Protein 3CS3 (pdb70)

Structure (mmCIF, N/CA/C/O backbone):
data_3CS3
#
_entry.id   3CS3
#
_cell.length_a   93.250
_cell.length_b   93.250
_cell.length_c   158.020
_cell.angle_alpha   90.00
_cell.angle_beta   90.00
_cell.angle_gamma   120.00
#
_symmetry.space_group_name_H-M   'P 65 2 2'
#
loop_
_entity.id
_entity.type
_entity.pdbx_description
1 polymer 'Sugar-binding transcriptional regulator, LacI family'
2 non-polymer 'SULFATE ION'
3 non-polymer GLYCEROL
4 water water
#
loop_
_atom_site.group_PDB
_atom_site.id
_atom_site.type_symbol
_atom_site.label_atom_id
_atom_site.label_alt_id
_atom_site.label_comp_id
_atom_site.label_asym_id
_atom_site.label_entity_id
_atom_site.label_seq_id
_atom_site.pdbx_PDB_ins_code
_atom_site.Cartn_x
_atom_site.Cartn_y
_atom_site.Cartn_z
_atom_site.occupancy
_atom_site.B_iso_or_equiv
_atom_site.auth_seq_id
_atom_site.auth_comp_id
_atom_site.auth_asym_id
_atom_site.auth_atom_id
_atom_site.pdbx_PDB_model_num
ATOM 1 N N . LYS A 1 4 ? -14.055 36.911 51.657 1.00 89.60 55 LYS A N 1
ATOM 2 C CA . LYS A 1 4 ? -15.004 36.621 50.542 1.00 85.65 55 LYS A CA 1
ATOM 3 C C . LYS A 1 4 ? -16.046 37.724 50.421 1.00 80.09 55 LYS A C 1
ATOM 4 O O . LYS A 1 4 ? -16.131 38.398 49.393 1.00 80.25 55 LYS A O 1
ATOM 10 N N . ARG A 1 5 ? -16.817 37.915 51.490 1.00 73.11 56 ARG A N 1
ATOM 11 C CA . ARG A 1 5 ? -17.998 38.781 51.465 1.00 72.04 56 ARG A CA 1
ATOM 12 C C . ARG A 1 5 ? -17.717 40.279 51.600 1.00 63.10 56 ARG A C 1
ATOM 13 O O . ARG A 1 5 ? -18.638 41.088 51.525 1.00 57.90 56 ARG A O 1
ATOM 21 N N . ARG A 1 6 ? -16.450 40.644 51.782 1.00 62.12 57 ARG A N 1
ATOM 22 C CA .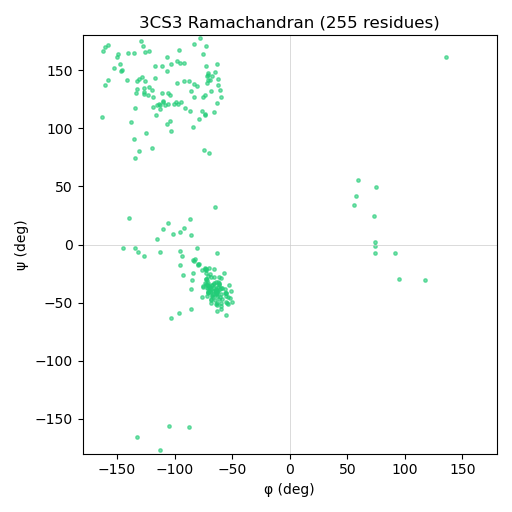 ARG A 1 6 ? -16.084 42.039 51.998 1.00 57.98 57 ARG A CA 1
ATOM 23 C C . ARG A 1 6 ? -14.792 42.407 51.291 1.00 54.85 57 ARG A C 1
ATOM 24 O O . ARG A 1 6 ? -13.851 41.619 51.240 1.00 59.22 57 ARG A O 1
ATOM 32 N N . GLN A 1 7 ? -14.761 43.613 50.743 1.00 48.00 58 GLN A N 1
ATOM 33 C CA . GLN A 1 7 ? -13.522 44.222 50.305 1.00 42.54 58 GLN A CA 1
ATOM 34 C C . GLN A 1 7 ? -13.572 45.677 50.722 1.00 46.05 58 GLN A C 1
ATOM 35 O O . GLN A 1 7 ? -14.296 46.469 50.132 1.00 55.27 58 GLN A O 1
ATOM 41 N N . THR A 1 8 ? -12.809 46.010 51.760 1.00 46.77 59 THR A N 1
ATOM 42 C CA . THR A 1 8 ? -12.846 47.332 52.377 1.00 35.60 59 THR A CA 1
ATOM 43 C C . THR A 1 8 ? -11.761 48.250 51.833 1.00 39.66 59 THR A C 1
ATOM 44 O O . THR A 1 8 ? -11.746 49.447 52.152 1.00 37.14 59 THR A O 1
ATOM 48 N N . ASN A 1 9 ? -10.893 47.678 50.989 1.00 41.03 60 ASN A N 1
ATOM 49 C CA A ASN A 1 9 ? -9.619 48.275 50.547 0.50 42.05 60 ASN A CA 1
ATOM 50 C CA B ASN A 1 9 ? -9.664 48.345 50.523 0.50 35.39 60 ASN A CA 1
ATOM 51 C C . ASN A 1 9 ? -8.779 48.959 51.637 1.00 37.38 60 ASN A C 1
ATOM 52 O O . ASN A 1 9 ? -8.175 50.023 51.438 1.00 37.29 60 ASN A O 1
ATOM 61 N N . ILE A 1 10 ? -8.728 48.300 52.797 1.00 36.08 61 ILE A N 1
ATOM 62 C CA . ILE A 1 10 ? -7.946 48.751 53.953 1.00 35.03 61 ILE A CA 1
ATOM 63 C C . ILE A 1 10 ? -7.011 47.642 54.439 1.00 35.85 61 ILE A C 1
ATOM 64 O O . ILE A 1 10 ? -7.424 46.489 54.620 1.00 36.50 61 ILE A O 1
ATOM 69 N N . ILE A 1 11 ? -5.740 47.991 54.612 1.00 36.67 62 ILE A N 1
ATOM 70 C CA . ILE A 1 11 ? -4.765 47.082 55.203 1.00 32.54 62 ILE A CA 1
ATOM 71 C C . ILE A 1 11 ? -4.497 47.521 56.640 1.00 31.92 62 ILE A C 1
ATOM 72 O O . ILE A 1 11 ? -4.241 48.696 56.894 1.00 25.89 62 ILE A O 1
ATOM 77 N N . GLY A 1 12 ? -4.602 46.582 57.576 1.00 30.87 63 GLY A N 1
ATOM 78 C CA . GLY A 1 12 ? -4.218 46.830 58.965 1.00 31.93 63 GLY A CA 1
ATOM 79 C C . GLY A 1 12 ? -2.721 46.652 59.151 1.00 35.27 63 GLY A C 1
ATOM 80 O O . GLY A 1 12 ? -2.159 45.632 58.769 1.00 32.91 63 GLY A O 1
ATOM 81 N N . VAL A 1 13 ? -2.065 47.654 59.721 1.00 33.85 64 VAL A N 1
ATOM 82 C CA . VAL A 1 13 ? -0.632 47.580 59.955 1.00 25.08 64 VAL A CA 1
ATOM 83 C C . VAL A 1 13 ? -0.391 47.521 61.460 1.00 33.04 64 VAL A C 1
ATOM 84 O O . VAL A 1 13 ? -0.731 48.448 62.188 1.00 35.54 64 VAL A O 1
ATOM 88 N N . TYR A 1 14 ? 0.173 46.410 61.920 1.00 32.71 65 TYR A N 1
ATOM 89 C CA . TYR A 1 14 ? 0.348 46.177 63.349 1.00 35.12 65 TYR A CA 1
ATOM 90 C C . TYR A 1 14 ? 1.795 46.388 63.771 1.00 38.23 65 TYR A C 1
ATOM 91 O O . TYR A 1 14 ? 2.675 45.587 63.454 1.00 44.07 65 TYR A O 1
ATOM 100 N N . LEU A 1 15 ? 2.024 47.506 64.454 1.00 39.21 66 LEU A N 1
ATOM 101 C CA . LEU A 1 15 ? 3.356 47.905 64.902 1.00 36.51 66 LEU A CA 1
ATOM 102 C C . LEU A 1 15 ? 3.492 47.714 66.403 1.00 35.19 66 LEU A C 1
ATOM 103 O O . LEU A 1 15 ? 2.496 47.604 67.111 1.00 41.68 66 LEU A O 1
ATOM 108 N N . ALA A 1 16 ? 4.733 47.668 66.875 1.00 44.53 67 ALA A N 1
ATOM 109 C CA . ALA A 1 16 ? 5.028 47.408 68.282 1.00 53.46 67 ALA A CA 1
ATOM 110 C C . ALA A 1 16 ? 5.238 48.683 69.101 1.00 58.86 67 ALA A C 1
ATOM 111 O O . ALA A 1 16 ? 5.155 48.656 70.331 1.00 68.95 67 ALA A O 1
ATOM 113 N N . ASP A 1 17 ? 5.488 49.788 68.405 1.00 64.54 68 ASP A N 1
ATOM 114 C CA . ASP A 1 17 ? 5.861 51.081 69.007 1.00 78.56 68 ASP A CA 1
ATOM 115 C C . ASP A 1 17 ? 7.115 51.096 69.893 1.00 81.87 68 ASP A C 1
ATOM 116 O O . ASP A 1 17 ? 7.135 51.703 70.967 1.00 80.70 68 ASP A O 1
ATOM 121 N N . TYR A 1 18 ? 8.146 50.388 69.435 1.00 85.81 69 TYR A N 1
ATOM 122 C CA . TYR A 1 18 ? 9.511 50.804 69.715 1.00 85.29 69 TYR A CA 1
ATOM 123 C C . TYR A 1 18 ? 9.989 51.602 68.505 1.00 88.91 69 TYR A C 1
ATOM 124 O O . TYR A 1 18 ? 10.271 52.798 68.618 1.00 90.88 69 TYR A O 1
ATOM 133 N N . GLY A 1 19 ? 9.979 50.953 67.341 1.00 87.54 70 GLY A N 1
ATOM 134 C CA . GLY A 1 19 ? 10.678 51.401 66.140 1.00 86.93 70 GLY A CA 1
ATOM 135 C C . GLY A 1 19 ? 10.284 52.693 65.449 1.00 89.06 70 GLY A C 1
ATOM 136 O O . GLY A 1 19 ? 10.421 52.801 64.229 1.00 89.43 70 GLY A O 1
ATOM 137 N N . GLY A 1 20 ? 9.831 53.681 66.224 1.00 88.10 71 GLY A N 1
ATOM 138 C CA . GLY A 1 20 ? 9.446 54.999 65.712 1.00 85.97 71 GLY A CA 1
ATOM 139 C C . GLY A 1 20 ? 10.594 55.765 65.081 1.00 86.48 71 GLY A C 1
ATOM 140 O O . GLY A 1 20 ? 10.393 56.824 64.482 1.00 91.90 71 GLY A O 1
ATOM 141 N N . SER A 1 21 ? 11.798 55.215 65.218 1.00 79.09 72 SER A N 1
ATOM 142 C CA . SER A 1 21 ? 12.986 55.747 64.580 1.00 78.29 72 SER A CA 1
ATOM 143 C C . SER A 1 21 ? 13.045 55.330 63.104 1.00 80.15 72 SER A C 1
ATOM 144 O O . SER A 1 21 ? 13.789 55.920 62.314 1.00 83.01 72 SER A O 1
ATOM 147 N N . PHE A 1 22 ? 12.267 54.312 62.735 1.00 73.02 73 PHE A N 1
ATOM 148 C CA . PHE A 1 22 ? 12.146 53.920 61.328 1.00 64.99 73 PHE A CA 1
ATOM 149 C C . PHE A 1 22 ? 10.703 53.837 60.814 1.00 58.87 73 PHE A C 1
ATOM 150 O O . PHE A 1 22 ? 10.495 53.702 59.601 1.00 52.17 73 PHE A O 1
ATOM 158 N N . TYR A 1 23 ? 9.727 53.917 61.728 1.00 50.75 74 TYR A N 1
ATOM 159 C CA . TYR A 1 23 ? 8.306 53.726 61.390 1.00 45.45 74 TYR A CA 1
ATOM 160 C C . TYR A 1 23 ? 7.781 54.724 60.379 1.00 43.38 74 TYR A C 1
ATOM 161 O O . TYR A 1 23 ? 7.095 54.337 59.441 1.00 48.74 74 TYR A O 1
ATOM 170 N N . GLY A 1 24 ? 8.119 55.997 60.571 1.00 37.57 75 GLY A N 1
ATOM 171 C CA . GLY A 1 24 ? 7.642 57.073 59.710 1.00 36.29 75 GLY A CA 1
ATOM 172 C C . GLY A 1 24 ? 7.923 56.839 58.237 1.00 41.88 75 GLY A C 1
ATOM 173 O O . GLY A 1 24 ? 7.046 57.022 57.393 1.00 48.15 75 GLY A O 1
ATOM 174 N N . GLU A 1 25 ? 9.141 56.407 57.934 1.00 38.18 76 GLU A N 1
ATOM 175 C CA . GLU A 1 25 ? 9.556 56.187 56.553 1.00 42.00 76 GLU A CA 1
ATOM 176 C C . GLU A 1 25 ? 9.136 54.805 56.035 1.00 39.57 76 GLU A C 1
ATOM 177 O O . GLU A 1 25 ? 8.977 54.607 54.828 1.00 42.72 76 GLU A O 1
ATOM 183 N N . LEU A 1 26 ? 8.946 53.862 56.957 1.00 38.97 77 LEU A N 1
ATOM 184 C CA . LEU A 1 26 ? 8.362 52.562 56.640 1.00 37.59 77 LEU A CA 1
ATOM 185 C C . LEU A 1 26 ? 6.881 52.714 56.268 1.00 41.98 77 LEU A C 1
ATOM 186 O O . LEU A 1 26 ? 6.442 52.209 55.232 1.00 38.59 77 LEU A O 1
ATOM 191 N N . LEU A 1 27 ? 6.135 53.422 57.119 1.00 33.10 78 LEU A N 1
ATOM 192 C CA . LEU A 1 27 ? 4.725 53.746 56.893 1.00 39.94 78 LEU A CA 1
ATOM 193 C C . LEU A 1 27 ? 4.458 54.540 55.611 1.00 36.96 78 LEU A C 1
ATOM 194 O O . LEU A 1 27 ? 3.441 54.314 54.956 1.00 40.75 78 LEU A O 1
ATOM 199 N N . GLU A 1 28 ? 5.360 55.461 55.262 1.00 37.26 79 GLU A N 1
ATOM 200 C CA A GLU A 1 28 ? 5.264 56.262 54.036 0.50 41.70 79 GLU A CA 1
ATOM 201 C CA B GLU A 1 28 ? 5.178 56.241 54.044 0.50 39.32 79 GLU A CA 1
ATOM 202 C C . GLU A 1 28 ? 5.417 55.392 52.798 1.00 38.63 79 GLU A C 1
ATOM 203 O O . GLU A 1 28 ? 4.789 55.627 51.770 1.00 48.05 79 GLU A O 1
ATOM 214 N N . GLY A 1 29 ? 6.292 54.395 52.908 1.00 39.16 80 GLY A N 1
ATOM 215 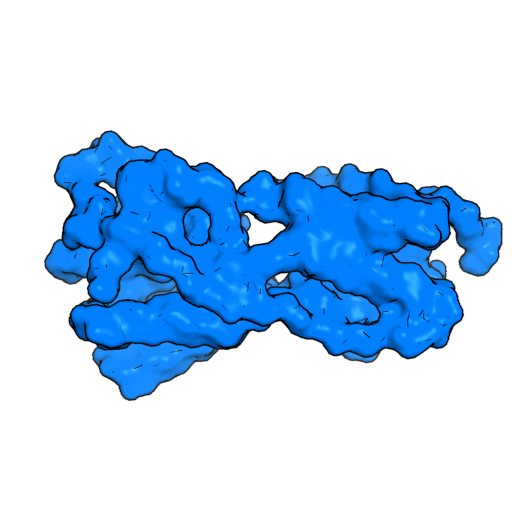C CA . GLY A 1 29 ? 6.520 53.435 51.840 1.00 28.80 80 GLY A CA 1
ATOM 216 C C . GLY A 1 29 ? 5.345 52.495 51.655 1.00 32.54 80 GLY A C 1
ATOM 217 O O . GLY A 1 29 ? 4.982 52.171 50.518 1.00 36.31 80 GLY A O 1
ATOM 218 N N . ILE A 1 30 ? 4.764 52.047 52.772 1.00 31.43 81 ILE A N 1
ATOM 219 C CA . ILE A 1 30 ? 3.532 51.249 52.755 1.00 34.19 81 ILE A CA 1
ATOM 220 C C . ILE A 1 30 ? 2.402 52.045 52.084 1.00 38.35 81 ILE A C 1
ATOM 221 O O . ILE A 1 30 ? 1.792 51.561 51.121 1.00 35.30 81 ILE A O 1
ATOM 226 N N . LYS A 1 31 ? 2.175 53.269 52.569 1.00 37.28 82 LYS A N 1
ATOM 227 C CA . LYS A 1 31 ? 1.175 54.193 52.013 1.00 46.08 82 LYS A CA 1
ATOM 228 C C . LYS A 1 31 ? 1.269 54.385 50.502 1.00 42.62 82 LYS A C 1
ATOM 229 O O . LYS A 1 31 ? 0.261 54.270 49.806 1.00 43.66 82 LYS A O 1
ATOM 235 N N . LYS A 1 32 ? 2.481 54.667 50.020 1.00 41.46 83 LYS A N 1
ATOM 236 C CA A LYS A 1 32 ? 2.721 54.933 48.603 0.50 43.78 83 LYS A CA 1
ATOM 237 C CA B LYS A 1 32 ? 2.743 54.930 48.608 0.50 43.69 83 LYS A CA 1
ATOM 238 C C . LYS A 1 32 ? 2.490 53.687 47.754 1.00 44.76 83 LYS A C 1
ATOM 239 O O . LYS A 1 32 ? 1.945 53.778 46.649 1.00 49.30 83 LYS A O 1
ATOM 250 N N . GLY A 1 33 ? 2.892 52.530 48.272 1.00 37.47 84 GLY A N 1
ATOM 251 C CA . GLY A 1 33 ? 2.717 51.268 47.570 1.00 33.84 84 GLY A CA 1
ATOM 252 C C . GLY A 1 33 ? 1.262 50.846 47.495 1.00 39.81 84 GLY A C 1
ATOM 253 O O . GLY A 1 33 ? 0.818 50.295 46.486 1.00 45.63 84 GLY A O 1
ATOM 254 N N . LEU A 1 34 ? 0.521 51.116 48.566 1.00 38.44 85 LEU A N 1
ATOM 255 C CA . LEU A 1 34 ? -0.896 50.774 48.637 1.00 39.97 85 LEU A CA 1
ATOM 256 C C . LEU A 1 34 ? -1.781 51.710 47.811 1.00 41.60 85 LEU A C 1
ATOM 257 O O . LEU A 1 34 ? -2.768 51.259 47.228 1.00 42.75 85 LEU A O 1
ATOM 262 N N . ALA A 1 35 ? -1.422 52.996 47.758 1.00 36.99 86 ALA A N 1
ATOM 263 C CA . ALA A 1 35 ? -2.193 54.005 47.020 1.00 42.90 86 ALA A CA 1
ATOM 264 C C . ALA A 1 35 ? -2.267 53.724 45.521 1.00 44.82 86 ALA A C 1
ATOM 265 O O . ALA A 1 35 ? -3.276 54.032 44.886 1.00 48.25 86 ALA A O 1
ATOM 267 N N . LEU A 1 36 ? -1.207 53.128 44.974 1.00 48.07 87 LEU A N 1
ATOM 268 C CA . LEU A 1 36 ? -1.152 52.732 43.558 1.00 51.98 87 LEU A CA 1
ATOM 269 C C . LEU A 1 36 ? -2.227 51.711 43.193 1.00 53.06 87 LEU A C 1
ATOM 270 O O . LEU A 1 36 ? -2.673 51.653 42.047 1.00 56.75 87 LEU A O 1
ATOM 275 N N . PHE A 1 37 ? -2.632 50.915 44.180 1.00 52.05 88 PHE A N 1
ATOM 276 C CA . PHE A 1 37 ? -3.681 49.922 44.017 1.00 48.33 88 PHE A CA 1
ATOM 277 C C . PHE A 1 37 ? -4.989 50.352 44.686 1.00 45.85 88 PHE A C 1
ATOM 278 O O . PHE A 1 37 ? -5.861 49.513 44.937 1.00 51.44 88 PHE A O 1
ATOM 286 N N . ASP A 1 38 ? -5.115 51.655 44.957 1.00 37.02 89 ASP A N 1
ATOM 287 C CA . ASP A 1 38 ? -6.276 52.257 45.639 1.00 44.35 89 ASP A CA 1
ATOM 288 C C . ASP A 1 38 ? -6.591 51.646 47.010 1.00 48.37 89 ASP A C 1
ATOM 289 O O . ASP A 1 38 ? -7.760 51.537 47.402 1.00 53.08 89 ASP A O 1
ATOM 294 N N . TYR A 1 39 ? -5.547 51.238 47.727 1.00 44.60 90 TYR A N 1
ATOM 295 C CA . TYR A 1 39 ? -5.699 50.745 49.090 1.00 41.35 90 TYR A CA 1
ATOM 296 C C . TYR A 1 39 ? -5.265 51.801 50.086 1.00 36.58 90 TYR A C 1
ATOM 297 O O . TYR A 1 39 ? -4.484 52.695 49.761 1.00 33.42 90 TYR A O 1
ATOM 306 N N . GLU A 1 40 ? -5.799 51.701 51.294 1.00 38.75 91 GLU A N 1
ATOM 307 C CA . GLU A 1 40 ? -5.397 52.568 52.389 1.00 38.69 91 GLU A CA 1
ATOM 308 C C . GLU A 1 40 ? -5.006 51.742 53.601 1.00 39.23 91 GLU A C 1
ATOM 309 O O . GLU A 1 40 ? -5.214 50.528 53.643 1.00 39.67 91 GLU A O 1
ATOM 315 N N . MET A 1 41 ? -4.444 52.407 54.597 1.00 37.78 92 MET A N 1
ATOM 316 C CA . MET A 1 41 ? -3.896 51.701 55.729 1.00 48.08 92 MET A CA 1
ATOM 317 C C . MET A 1 41 ? -4.358 52.283 57.059 1.00 42.70 92 MET A C 1
ATOM 318 O O . MET A 1 41 ? -4.557 53.489 57.185 1.00 42.61 92 MET A O 1
ATOM 323 N N . ILE A 1 42 ? -4.601 51.407 58.026 1.00 38.79 93 ILE A N 1
ATOM 324 C CA . ILE A 1 42 ? -4.715 51.840 59.410 1.00 44.85 93 ILE A CA 1
ATOM 325 C C . ILE A 1 42 ? -3.609 51.199 60.235 1.00 43.49 93 ILE A C 1
ATOM 326 O O . ILE A 1 42 ? -3.212 50.057 59.985 1.00 43.41 93 ILE A O 1
ATOM 331 N N . VAL A 1 43 ? -3.094 51.955 61.196 1.00 37.95 94 VAL A N 1
ATOM 332 C CA . VAL A 1 43 ? -1.991 51.494 62.017 1.00 33.61 94 VAL A CA 1
ATOM 333 C C . VAL A 1 43 ? -2.497 51.257 63.431 1.00 38.55 94 VAL A C 1
ATOM 334 O O . VAL A 1 43 ? -3.168 52.114 64.000 1.00 40.72 94 VAL A O 1
ATOM 338 N N . CYS A 1 44 ? -2.188 50.085 63.980 1.00 36.66 95 CYS A N 1
ATOM 339 C CA . CYS A 1 44 ? -2.561 49.745 65.345 1.00 34.57 95 CYS A CA 1
ATOM 340 C C . CYS A 1 44 ? -1.355 49.309 66.153 1.00 36.56 95 CYS A C 1
ATOM 341 O O . CYS A 1 44 ? -0.479 48.612 65.651 1.00 35.42 95 CYS A O 1
ATOM 344 N N . SER A 1 45 ? -1.317 49.725 67.412 1.00 37.20 96 SER A N 1
ATOM 345 C CA . SER A 1 45 ? -0.192 49.416 68.276 1.00 36.39 96 SER A CA 1
ATOM 346 C C . SER A 1 45 ? -0.631 49.209 69.720 1.00 33.41 96 SER A C 1
ATOM 347 O O . SER A 1 45 ? -1.606 49.800 70.168 1.00 42.74 96 SER A O 1
ATOM 350 N N . GLY A 1 46 ? 0.097 48.370 70.445 1.00 43.35 97 GLY A N 1
ATOM 351 C CA . GLY A 1 46 ? -0.226 48.073 71.835 1.00 46.12 97 GLY A CA 1
ATOM 352 C C . GLY A 1 46 ? -0.141 46.591 72.138 1.00 53.54 97 GLY A C 1
ATOM 353 O O . GLY A 1 46 ? -0.178 45.762 71.226 1.00 49.10 97 GLY A O 1
ATOM 354 N N . LYS A 1 47 ? -0.038 46.269 73.429 1.00 63.33 98 LYS A N 1
ATOM 355 C CA . LYS A 1 47 ? 0.070 44.887 73.914 1.00 70.09 98 LYS A CA 1
ATOM 356 C C . LYS A 1 47 ? -1.183 44.050 73.651 1.00 66.76 98 LYS A C 1
ATOM 357 O O . LYS A 1 47 ? -1.100 42.831 73.514 1.00 67.90 98 LYS A O 1
ATOM 363 N N . LYS A 1 48 ? -2.334 44.716 73.587 1.00 64.63 99 LYS A N 1
ATOM 364 C CA . LYS A 1 48 ? -3.622 44.048 73.434 1.00 66.19 99 LYS A CA 1
ATOM 365 C C . LYS A 1 48 ? -4.242 44.293 72.059 1.00 62.49 99 LYS A C 1
ATOM 366 O O . LYS A 1 48 ? -5.418 43.996 71.853 1.00 60.48 99 LYS A O 1
ATOM 372 N N . SER A 1 49 ? -3.448 44.820 71.126 1.00 64.30 100 SER A N 1
ATOM 373 C CA . SER A 1 49 ? -3.939 45.216 69.795 1.00 68.08 100 SER A CA 1
ATOM 374 C C . SER A 1 49 ? -4.351 44.041 68.901 1.00 73.20 100 SER A C 1
ATOM 375 O O . SER A 1 49 ? -5.177 44.204 67.998 1.00 79.61 100 SER A O 1
ATOM 378 N N . HIS A 1 50 ? -3.778 42.868 69.159 1.00 75.37 101 HIS A N 1
ATOM 379 C CA . HIS A 1 50 ? -4.111 41.654 68.416 1.00 78.37 101 HIS A CA 1
ATOM 380 C C . HIS A 1 50 ? -5.414 40.996 68.879 1.00 82.71 101 HIS A C 1
ATOM 381 O O . HIS A 1 50 ? -5.967 40.152 68.171 1.00 85.30 101 HIS A O 1
ATOM 388 N N . LEU A 1 51 ? -5.888 41.371 70.068 1.00 87.38 102 LEU A N 1
ATOM 389 C CA . LEU A 1 51 ? -7.140 40.841 70.617 1.00 93.06 102 LEU A CA 1
ATOM 390 C C . LEU A 1 51 ? -8.367 41.368 69.878 1.00 97.57 102 LEU A C 1
ATOM 391 O O . LEU A 1 51 ? -9.371 40.666 69.753 1.00 101.67 102 LEU A O 1
ATOM 396 N N . PHE A 1 52 ? -8.281 42.603 69.394 1.00 101.84 103 PHE A N 1
ATOM 397 C CA . PHE A 1 52 ? -9.342 43.178 68.573 1.00 108.62 103 PHE A CA 1
ATOM 398 C C . PHE A 1 52 ? -8.850 43.560 67.188 1.00 110.30 103 PHE A C 1
ATOM 399 O O . PHE A 1 52 ? -8.491 44.713 66.927 1.00 110.04 103 PHE A O 1
ATOM 407 N N . ILE A 1 53 ? -8.826 42.562 66.313 1.00 111.48 104 ILE A N 1
ATOM 408 C CA . ILE A 1 53 ? -8.614 42.775 64.897 1.00 111.30 104 ILE A CA 1
ATOM 409 C C . ILE A 1 53 ? -9.992 42.955 64.267 1.00 111.83 104 ILE A C 1
ATOM 410 O O . ILE A 1 53 ? -10.821 42.039 64.326 1.00 111.56 104 ILE A O 1
ATOM 415 N N . PRO A 1 54 ? -10.256 44.144 63.686 1.00 112.09 105 PRO A N 1
ATOM 416 C CA . PRO A 1 54 ? -11.493 44.348 62.922 1.00 112.00 105 PRO A CA 1
ATOM 417 C C . PRO A 1 54 ? -11.472 43.557 61.605 1.00 112.40 105 PRO A C 1
ATOM 418 O O . PRO A 1 54 ? -11.219 44.120 60.534 1.00 113.32 105 PRO A O 1
ATOM 422 N N . GLU A 1 55 ? -11.748 42.256 61.704 1.00 111.61 106 GLU A N 1
ATOM 423 C CA . GLU A 1 55 ? -11.632 41.328 60.578 1.00 111.89 106 GLU A CA 1
ATOM 424 C C . GLU A 1 55 ? -12.761 41.512 59.556 1.00 110.73 106 GLU A C 1
ATOM 425 O O . GLU A 1 55 ? -12.632 41.116 58.394 1.00 110.60 106 GLU A O 1
ATOM 431 N N . LYS A 1 56 ? -13.851 42.136 60.001 1.00 108.06 107 LYS A N 1
ATOM 432 C CA . LYS A 1 56 ? -14.968 42.503 59.136 1.00 103.84 107 LYS A CA 1
ATOM 433 C C . LYS A 1 56 ? -14.791 43.921 58.585 1.00 97.06 107 LYS A C 1
ATOM 434 O O . LYS A 1 56 ? -15.737 44.512 58.063 1.00 98.21 107 LYS A O 1
ATOM 440 N N . MET A 1 57 ? -13.579 44.464 58.705 1.00 89.50 108 MET A N 1
ATOM 441 C CA . MET A 1 57 ? -13.298 45.850 58.323 1.00 86.28 108 MET A CA 1
ATOM 442 C C . MET A 1 57 ? -11.899 46.061 57.724 1.00 71.46 108 MET A C 1
ATOM 443 O O . MET A 1 57 ? -11.561 47.165 57.292 1.00 66.61 108 MET A O 1
ATOM 448 N N . VAL A 1 58 ? -11.101 44.997 57.688 1.00 59.93 109 VAL A N 1
ATOM 449 C CA . VAL A 1 58 ? -9.740 45.049 57.153 1.00 55.37 109 VAL A CA 1
ATOM 450 C C . VAL A 1 58 ? -9.494 43.868 56.208 1.00 52.24 109 VAL A C 1
ATOM 451 O O . VAL A 1 58 ? -9.802 42.721 56.543 1.00 55.18 109 VAL A O 1
ATOM 455 N N . ASP A 1 59 ? -8.968 44.161 55.019 1.00 44.69 110 ASP A N 1
ATOM 456 C CA . ASP A 1 59 ? -8.726 43.135 53.999 1.00 45.81 110 ASP A CA 1
ATOM 457 C C . ASP A 1 59 ? -7.561 42.214 54.338 1.00 47.33 110 ASP A C 1
ATOM 458 O O . ASP A 1 59 ? -7.656 40.998 54.164 1.00 63.02 110 ASP A O 1
ATOM 463 N N . GLY A 1 60 ? -6.462 42.803 54.799 1.00 46.45 111 GLY A N 1
ATOM 464 C CA . GLY A 1 60 ? -5.231 42.071 55.067 1.00 40.34 111 GLY A CA 1
ATOM 465 C C . GLY A 1 60 ? -4.342 42.799 56.056 1.00 40.42 111 GLY A C 1
ATOM 466 O O . GLY A 1 60 ? -4.612 43.944 56.410 1.00 39.28 111 GLY A O 1
ATOM 467 N N . ALA A 1 61 ? -3.273 42.143 56.498 1.00 31.44 112 ALA A N 1
ATOM 468 C CA . ALA A 1 61 ? -2.412 42.722 57.523 1.00 30.56 112 ALA A CA 1
ATOM 469 C C . ALA A 1 61 ? -0.935 42.735 57.152 1.00 34.55 112 ALA A C 1
ATOM 470 O O . ALA A 1 61 ? -0.443 41.824 56.482 1.00 34.53 112 ALA A O 1
ATOM 472 N N . ILE A 1 62 ? -0.248 43.791 57.582 1.00 32.06 113 ILE A N 1
ATOM 473 C CA . ILE A 1 62 ? 1.205 43.850 57.573 1.00 26.86 113 ILE A CA 1
ATOM 474 C C . ILE A 1 62 ? 1.649 43.920 59.034 1.00 32.18 113 ILE A C 1
ATOM 475 O O . ILE A 1 62 ? 1.268 44.841 59.753 1.00 28.97 113 ILE A O 1
ATOM 480 N N . ILE A 1 63 ? 2.440 42.942 59.472 1.00 32.58 114 ILE A N 1
ATOM 481 C CA . ILE A 1 63 ? 2.800 42.812 60.889 1.00 30.57 114 ILE A CA 1
ATOM 482 C C . ILE A 1 63 ? 4.286 43.066 61.160 1.00 34.59 114 ILE A C 1
ATOM 483 O O . ILE A 1 63 ? 5.161 42.364 60.633 1.00 30.13 114 ILE A O 1
ATOM 488 N N . LEU A 1 64 ? 4.555 44.070 61.990 1.00 28.75 115 LEU A N 1
ATOM 489 C CA . LEU A 1 64 ? 5.872 44.268 62.582 1.00 30.76 115 LEU A CA 1
ATOM 490 C C . LEU A 1 64 ? 5.702 44.484 64.090 1.00 33.96 115 LEU A C 1
ATOM 491 O O . LEU A 1 64 ? 5.720 45.616 64.575 1.00 33.64 115 LEU A O 1
ATOM 496 N N . ASP A 1 65 ? 5.542 43.378 64.818 1.00 31.79 116 ASP A N 1
ATOM 497 C CA . ASP A 1 65 ? 5.261 43.400 66.251 1.00 34.73 116 ASP A CA 1
ATOM 498 C C . ASP A 1 65 ? 5.545 42.021 66.833 1.00 38.18 116 ASP A C 1
ATOM 499 O O . ASP A 1 65 ? 4.795 41.084 66.581 1.00 36.76 116 ASP A O 1
ATOM 504 N N . TRP A 1 66 ? 6.607 41.912 67.632 1.00 42.38 117 TRP A N 1
ATOM 505 C CA . TRP A 1 66 ? 7.029 40.630 68.211 1.00 49.65 117 TRP A CA 1
ATOM 506 C C . TRP A 1 66 ? 6.073 40.099 69.290 1.00 48.31 117 TRP A C 1
ATOM 507 O O . TRP A 1 66 ? 6.085 38.906 69.596 1.00 55.53 117 TRP A O 1
ATOM 518 N N . THR A 1 67 ? 5.259 40.986 69.860 1.00 51.26 118 THR A N 1
ATOM 519 C CA . THR A 1 67 ? 4.260 40.597 70.861 1.00 52.59 118 THR A CA 1
ATOM 520 C C . THR A 1 67 ? 2.965 40.069 70.240 1.00 54.81 118 THR A C 1
ATOM 521 O O . THR A 1 67 ? 2.132 39.496 70.944 1.00 62.08 118 THR A O 1
ATOM 525 N N . PHE A 1 68 ? 2.790 40.289 68.935 1.00 51.20 119 PHE A N 1
ATOM 526 C CA . PHE A 1 68 ? 1.678 39.714 68.182 1.00 45.33 119 PHE A CA 1
ATOM 527 C C . PHE A 1 68 ? 2.012 38.232 68.005 1.00 47.76 119 PHE A C 1
ATOM 528 O O . PHE A 1 68 ? 2.973 37.901 67.310 1.00 50.30 119 PHE A O 1
ATOM 536 N N . PRO A 1 69 ? 1.234 37.336 68.651 1.00 53.06 120 PRO A N 1
ATOM 537 C CA . PRO A 1 69 ? 1.568 35.906 68.684 1.00 49.55 120 PRO A CA 1
ATOM 538 C C . PRO A 1 69 ? 1.342 35.242 67.338 1.00 47.85 120 PRO A C 1
ATOM 539 O O . PRO A 1 69 ? 0.345 35.536 66.677 1.00 45.87 120 PRO A O 1
ATOM 543 N N . THR A 1 70 ? 2.273 34.368 66.952 1.00 50.72 121 THR A N 1
ATOM 544 C CA . THR A 1 70 ? 2.243 33.642 65.674 1.00 53.42 121 THR A CA 1
ATOM 545 C C . THR A 1 70 ? 0.957 32.835 65.486 1.00 60.11 121 THR A C 1
ATOM 546 O O . THR A 1 70 ? 0.376 32.842 64.398 1.00 61.62 121 THR A O 1
ATOM 550 N N . LYS A 1 71 ? 0.505 32.171 66.551 1.00 64.39 122 LYS A N 1
ATOM 551 C CA . LYS A 1 71 ? -0.746 31.401 66.530 1.00 69.03 122 LYS A CA 1
ATOM 552 C C . LYS A 1 71 ? -1.975 32.257 66.190 1.00 63.12 122 LYS A C 1
ATOM 553 O O . LYS A 1 71 ? -2.867 31.802 65.473 1.00 59.70 122 LYS A O 1
ATOM 559 N N . GLU A 1 72 ? -2.000 33.493 66.691 1.00 62.82 123 GLU A N 1
ATOM 560 C CA . GLU A 1 72 ? -3.012 34.485 66.305 1.00 58.98 123 GLU A CA 1
ATOM 561 C C . GLU A 1 72 ? -2.907 34.900 64.838 1.00 55.17 123 GLU A C 1
ATOM 562 O O . GLU A 1 72 ? -3.926 35.191 64.205 1.00 55.46 123 GLU A O 1
ATOM 568 N N . ILE A 1 73 ? -1.682 34.935 64.309 1.00 51.45 124 ILE A N 1
ATOM 569 C CA . ILE A 1 73 ? -1.451 35.288 62.901 1.00 51.41 124 ILE A CA 1
ATOM 570 C C . ILE A 1 73 ? -1.991 34.187 61.987 1.00 48.28 124 ILE A C 1
ATOM 571 O O . ILE A 1 73 ? -2.730 34.475 61.046 1.00 49.67 124 ILE A O 1
ATOM 576 N N . GLU A 1 74 ? -1.649 32.936 62.298 1.00 54.01 125 GLU A N 1
ATOM 577 C CA . GLU A 1 74 ? -2.173 31.768 61.580 1.00 62.02 125 GLU A CA 1
ATOM 578 C C . GLU A 1 74 ? -3.707 31.692 61.545 1.00 66.41 125 GLU A C 1
ATOM 579 O O . GLU A 1 74 ? -4.283 31.421 60.491 1.00 71.09 125 GLU A O 1
ATOM 585 N N . LYS A 1 75 ? -4.350 31.946 62.688 1.00 68.86 126 LYS A N 1
ATOM 586 C CA . LYS A 1 75 ? -5.818 31.942 62.804 1.00 71.72 126 LYS A CA 1
ATOM 587 C C . LYS A 1 75 ? -6.487 33.004 61.933 1.00 74.34 126 LYS A C 1
ATOM 588 O O . LYS A 1 75 ? -7.571 32.779 61.388 1.00 77.35 126 LYS A O 1
ATOM 594 N N . PHE A 1 76 ? -5.836 34.160 61.820 1.00 73.68 127 PHE A N 1
ATOM 595 C CA . PHE A 1 76 ? -6.302 35.251 60.971 1.00 68.27 127 PHE A CA 1
ATOM 596 C C . PHE A 1 76 ? -6.086 34.918 59.491 1.00 68.25 127 PHE A C 1
ATOM 597 O O . PHE A 1 76 ? -6.853 35.359 58.637 1.00 68.43 127 PHE A O 1
ATOM 605 N N . ALA A 1 77 ? -5.058 34.119 59.204 1.00 70.84 128 ALA A N 1
ATOM 606 C CA . ALA A 1 77 ? -4.746 33.690 57.838 1.00 73.58 128 ALA A CA 1
ATOM 607 C C . ALA A 1 77 ? -5.707 32.620 57.319 1.00 78.44 128 ALA A C 1
ATOM 608 O O . ALA A 1 77 ? -6.061 32.614 56.133 1.00 80.72 128 ALA A O 1
ATOM 610 N N . GLU A 1 78 ? -6.126 31.725 58.213 1.00 83.78 129 GLU A N 1
ATOM 611 C CA . GLU A 1 78 ? -7.042 30.628 57.876 1.00 84.39 129 GLU A CA 1
ATOM 612 C C . GLU A 1 78 ? -8.481 31.094 57.630 1.00 83.63 129 GLU A C 1
ATOM 613 O O . GLU A 1 78 ? -9.255 30.400 56.971 1.00 88.23 129 GLU A O 1
ATOM 619 N N . ARG A 1 79 ? -8.826 32.273 58.148 1.00 82.48 130 ARG A N 1
ATOM 620 C CA . ARG A 1 79 ? -10.127 32.896 57.888 1.00 83.39 130 ARG A CA 1
ATOM 621 C C . ARG A 1 79 ? -10.152 33.748 56.606 1.00 84.02 130 ARG A C 1
ATOM 622 O O . ARG A 1 79 ? -10.996 34.638 56.460 1.00 82.05 130 ARG A O 1
ATOM 630 N N . GLY A 1 80 ? -9.223 33.476 55.690 1.00 84.63 131 GLY A N 1
ATOM 631 C CA . GLY A 1 80 ? -9.218 34.103 54.368 1.00 83.04 131 GLY A CA 1
ATOM 632 C C . GLY A 1 80 ? -8.418 35.386 54.202 1.00 80.95 131 GLY A C 1
ATOM 633 O O . GLY A 1 80 ? -8.278 35.882 53.080 1.00 83.84 131 GLY A O 1
ATOM 634 N N . HIS A 1 81 ? -7.893 35.926 55.302 1.00 72.37 132 HIS A N 1
ATOM 635 C CA . HIS A 1 81 ? -7.110 37.164 55.246 1.00 65.24 132 HIS A CA 1
ATOM 636 C C . HIS A 1 81 ? -5.656 36.907 54.877 1.00 60.39 132 HIS A C 1
ATOM 637 O O . HIS A 1 81 ? -5.035 35.965 55.373 1.00 61.32 132 HIS A O 1
ATOM 644 N N . SER A 1 82 ? -5.122 37.760 54.008 1.00 50.97 133 SER A N 1
ATOM 645 C CA . SER A 1 82 ? -3.725 37.683 53.595 1.00 44.79 133 SER A CA 1
ATOM 646 C C . SER A 1 82 ? -2.839 38.464 54.552 1.00 41.85 133 SER A C 1
ATOM 647 O O . SER A 1 82 ? -3.217 39.540 55.005 1.00 42.02 133 SER A O 1
ATOM 650 N N . ILE A 1 83 ? -1.662 37.923 54.862 1.00 39.60 134 ILE A N 1
ATOM 651 C CA . ILE A 1 83 ? -0.747 38.563 55.814 1.00 35.24 134 ILE A CA 1
ATOM 652 C C . ILE A 1 83 ? 0.699 38.631 55.305 1.00 36.21 134 ILE A C 1
ATOM 653 O O . ILE A 1 83 ? 1.224 37.660 54.779 1.00 37.47 134 ILE A O 1
ATOM 658 N N . VAL A 1 84 ? 1.328 39.793 55.451 1.00 32.52 135 VAL A N 1
ATOM 659 C CA . VAL A 1 84 ? 2.773 39.913 55.263 1.00 30.18 135 VAL A CA 1
ATOM 660 C C . VAL A 1 84 ? 3.453 40.178 56.614 1.00 31.23 135 VAL A C 1
ATOM 661 O O . VAL A 1 84 ? 3.111 41.124 57.320 1.00 30.57 135 VAL A O 1
ATOM 665 N N . VAL A 1 85 ? 4.382 39.304 56.985 1.00 32.11 136 VAL A N 1
ATOM 666 C CA . VAL A 1 85 ? 5.153 39.482 58.208 1.00 34.24 136 VAL A CA 1
ATOM 667 C C . VAL A 1 85 ? 6.508 40.113 57.911 1.00 35.12 136 VAL A C 1
ATOM 668 O O . VAL A 1 85 ? 7.162 39.790 56.914 1.00 34.48 136 VAL A O 1
ATOM 672 N N . LEU A 1 86 ? 6.900 41.038 58.778 1.00 30.64 137 LEU A N 1
ATOM 673 C CA . LEU A 1 86 ? 8.140 41.781 58.631 1.00 28.27 137 LEU A CA 1
ATOM 674 C C . LEU A 1 86 ? 9.094 41.446 59.773 1.00 33.51 137 LEU A C 1
ATOM 675 O O . LEU A 1 86 ? 10.176 42.021 59.882 1.00 33.36 137 LEU A O 1
ATOM 680 N N . ASP A 1 87 ? 8.692 40.492 60.609 1.00 34.86 138 ASP A N 1
ATOM 681 C CA . ASP A 1 87 ? 9.329 40.291 61.904 1.00 40.33 138 ASP A CA 1
ATOM 682 C C . ASP A 1 87 ? 9.650 38.839 62.250 1.00 42.26 138 ASP A C 1
ATOM 683 O O . ASP A 1 87 ? 10.226 38.576 63.308 1.00 46.48 138 ASP A O 1
ATOM 688 N N . ARG A 1 88 ? 9.260 37.911 61.372 1.00 39.61 139 ARG A N 1
ATOM 689 C CA . ARG A 1 88 ? 9.391 36.473 61.622 1.00 34.38 139 ARG A CA 1
ATOM 690 C C . ARG A 1 88 ? 9.293 35.661 60.334 1.00 37.83 139 ARG A C 1
ATOM 691 O O . ARG A 1 88 ? 8.887 36.188 59.295 1.00 41.57 139 ARG A O 1
ATOM 699 N N . THR A 1 89 ? 9.667 34.383 60.410 1.00 35.86 140 THR A N 1
ATOM 700 C CA . THR A 1 89 ? 9.524 33.467 59.274 1.00 41.39 140 THR A CA 1
ATOM 701 C C . THR A 1 89 ? 8.256 32.643 59.412 1.00 47.29 140 THR A C 1
ATOM 702 O O . THR A 1 89 ? 7.733 32.459 60.515 1.00 49.25 140 THR A O 1
ATOM 706 N N . THR A 1 90 ? 7.775 32.140 58.283 1.00 52.45 141 THR A N 1
ATOM 707 C CA . THR A 1 90 ? 6.521 31.406 58.234 1.00 58.70 141 THR A CA 1
ATOM 708 C C . THR A 1 90 ? 6.565 30.366 57.119 1.00 62.97 141 THR A C 1
ATOM 709 O O . THR A 1 90 ? 7.400 30.447 56.213 1.00 67.78 141 THR A O 1
ATOM 713 N N . GLU A 1 91 ? 5.671 29.386 57.198 1.00 66.37 142 GLU A N 1
ATOM 714 C CA . GLU A 1 91 ? 5.550 28.371 56.163 1.00 71.01 142 GLU A CA 1
ATOM 715 C C . GLU A 1 91 ? 4.084 28.212 55.774 1.00 71.26 142 GLU A C 1
ATOM 716 O O . GLU A 1 91 ? 3.749 27.505 54.818 1.00 70.45 142 GLU A O 1
ATOM 722 N N . HIS A 1 92 ? 3.225 28.899 56.524 1.00 67.66 143 HIS A N 1
ATOM 723 C CA . HIS A 1 92 ? 1.780 28.870 56.334 1.00 67.34 143 HIS A CA 1
ATOM 724 C C . HIS A 1 92 ? 1.376 29.521 55.015 1.00 64.23 143 HIS A C 1
ATOM 725 O O . HIS A 1 92 ? 2.007 30.480 54.562 1.00 59.30 143 HIS A O 1
ATOM 732 N N . ARG A 1 93 ? 0.335 28.977 54.391 1.00 67.18 144 ARG A N 1
ATOM 733 C CA . ARG A 1 93 ? -0.238 29.586 53.197 1.00 71.65 144 ARG A CA 1
ATOM 734 C C . ARG A 1 93 ? -0.996 30.847 53.603 1.00 68.01 144 ARG A C 1
ATOM 735 O O . ARG A 1 93 ? -1.452 30.955 54.746 1.00 65.33 144 ARG A O 1
ATOM 743 N N . ASN A 1 94 ? -1.103 31.791 52.667 1.00 59.30 145 ASN A N 1
ATOM 744 C CA . ASN A 1 94 ? -1.652 33.139 52.910 1.00 59.66 145 ASN A CA 1
ATOM 745 C C . ASN A 1 94 ? -0.739 34.100 53.683 1.00 51.43 145 ASN A C 1
ATOM 746 O O . ASN A 1 94 ? -1.126 35.233 53.962 1.00 44.42 145 ASN A O 1
ATOM 751 N N . ILE A 1 95 ? 0.467 33.649 54.024 1.00 46.31 146 ILE A N 1
ATOM 752 C CA . ILE A 1 95 ? 1.446 34.508 54.679 1.00 43.64 146 ILE A CA 1
ATOM 753 C C . ILE A 1 95 ? 2.742 34.587 53.870 1.00 42.96 146 ILE A C 1
ATOM 754 O O . ILE A 1 95 ? 3.223 33.578 53.365 1.00 45.83 146 ILE A O 1
ATOM 759 N N . ARG A 1 96 ? 3.277 35.798 53.721 1.00 39.74 147 ARG A N 1
ATOM 760 C CA . ARG A 1 96 ? 4.586 36.009 53.106 1.00 35.60 147 ARG A CA 1
ATOM 761 C C . ARG A 1 96 ? 5.492 36.818 54.020 1.00 35.35 147 ARG A C 1
ATOM 762 O O . ARG A 1 96 ? 5.016 37.421 54.975 1.00 38.77 147 ARG A O 1
ATOM 770 N N . GLN A 1 97 ? 6.791 36.835 53.716 1.00 37.04 148 GLN A N 1
ATOM 771 C CA . GLN A 1 97 ? 7.788 37.515 54.547 1.00 34.29 148 GLN A CA 1
ATOM 772 C C . GLN A 1 97 ? 8.512 38.599 53.778 1.00 32.12 148 GLN A C 1
ATOM 773 O O . GLN A 1 97 ? 8.957 38.368 52.659 1.00 43.48 148 GLN A O 1
ATOM 779 N N . VAL A 1 98 ? 8.632 39.783 54.372 1.00 30.59 149 VAL A N 1
ATOM 780 C CA . VAL A 1 98 ? 9.586 40.786 53.889 1.00 31.09 149 VAL A CA 1
ATOM 781 C C . VAL A 1 98 ? 10.481 41.172 55.063 1.00 32.65 149 VAL A C 1
ATOM 782 O O . VAL A 1 98 ? 10.126 42.017 55.882 1.00 37.41 149 VAL A O 1
ATOM 786 N N . LEU A 1 99 ? 11.641 40.530 55.139 1.00 37.15 150 LEU A N 1
ATOM 787 C CA . LEU A 1 99 ? 12.490 40.604 56.326 1.00 36.24 150 LEU A CA 1
ATOM 788 C C . LEU A 1 99 ? 13.775 41.376 56.082 1.00 37.56 150 LEU A C 1
ATOM 789 O O . LEU A 1 99 ? 14.254 41.448 54.955 1.00 37.09 150 LEU A O 1
ATOM 794 N N . LEU A 1 100 ? 14.329 41.960 57.142 1.00 37.83 151 LEU A N 1
ATOM 795 C CA . LEU A 1 100 ? 15.664 42.540 57.058 1.00 39.00 151 LEU A CA 1
ATOM 796 C C . LEU A 1 100 ? 16.689 41.424 56.960 1.00 39.29 151 LEU A C 1
ATOM 797 O O . LEU A 1 100 ? 16.514 40.354 57.545 1.00 41.45 151 LEU A O 1
ATOM 802 N N . ASP A 1 101 ? 17.757 41.680 56.216 1.00 37.74 152 ASP A N 1
ATOM 803 C CA . ASP A 1 101 ? 18.918 40.806 56.217 1.00 39.19 152 ASP A CA 1
ATOM 804 C C . ASP A 1 101 ? 19.704 41.009 57.522 1.00 36.83 152 ASP A C 1
ATOM 805 O O . ASP A 1 101 ? 20.693 41.752 57.571 1.00 34.45 152 ASP A O 1
ATOM 810 N N . ASN A 1 102 ? 19.228 40.353 58.579 1.00 37.73 153 ASN A N 1
ATOM 811 C CA . ASN A 1 102 ? 19.816 40.449 59.913 1.00 37.60 153 ASN A CA 1
ATOM 812 C C . ASN A 1 102 ? 21.203 39.825 59.991 1.00 36.25 153 ASN A C 1
ATOM 813 O O . ASN A 1 102 ? 22.071 40.320 60.707 1.00 40.52 153 ASN A O 1
ATOM 818 N N . ARG A 1 103 ? 21.398 38.743 59.243 1.00 34.82 154 ARG A N 1
ATOM 819 C CA . ARG A 1 103 ? 22.679 38.042 59.187 1.00 28.62 154 ARG A CA 1
ATOM 820 C C . ARG A 1 103 ? 23.765 38.869 58.508 1.00 26.86 154 ARG A C 1
ATOM 821 O O . ARG A 1 103 ? 24.878 38.947 59.009 1.00 40.43 154 ARG A O 1
ATOM 829 N N . GLY A 1 104 ? 23.431 39.515 57.400 1.00 31.67 155 GLY A N 1
ATOM 830 C CA . GLY A 1 104 ? 24.368 40.409 56.728 1.00 30.38 155 GLY A CA 1
ATOM 831 C C . GLY A 1 104 ? 24.625 41.695 57.491 1.00 40.02 155 GLY A C 1
ATOM 832 O O . GLY A 1 104 ? 25.739 42.214 57.467 1.00 44.55 155 GLY A O 1
ATOM 833 N N . GLY A 1 105 ? 23.592 42.206 58.163 1.00 37.56 156 GLY A N 1
ATOM 834 C CA . GLY A 1 105 ? 23.711 43.415 58.969 1.00 29.42 156 GLY A CA 1
ATOM 835 C C . GLY A 1 105 ? 24.567 43.225 60.206 1.00 29.19 156 GLY A C 1
ATOM 836 O O . GLY A 1 105 ? 25.437 44.044 60.494 1.00 33.56 156 GLY A O 1
ATOM 837 N N . ALA A 1 106 ? 24.319 42.143 60.939 1.00 31.63 157 ALA A N 1
ATOM 838 C CA . ALA A 1 106 ? 25.101 41.831 62.128 1.00 34.41 157 ALA A CA 1
ATOM 839 C C . ALA A 1 106 ? 26.542 41.458 61.782 1.00 34.98 157 ALA A C 1
ATOM 840 O O . ALA A 1 106 ? 27.448 41.793 62.535 1.00 37.28 157 ALA A O 1
ATOM 842 N N . THR A 1 107 ? 26.745 40.790 60.642 1.00 40.24 158 THR A N 1
ATOM 843 C CA . THR A 1 107 ? 28.090 40.460 60.145 1.00 38.33 158 THR A CA 1
ATOM 844 C C . THR A 1 107 ? 28.886 41.722 59.833 1.00 39.73 158 THR A C 1
ATOM 845 O O . THR A 1 107 ? 30.053 41.826 60.198 1.00 44.99 158 THR A O 1
ATOM 849 N N . GLN A 1 108 ? 28.241 42.684 59.181 1.00 39.05 159 GLN A N 1
ATOM 850 C CA . GLN A 1 108 ? 28.886 43.950 58.846 1.00 44.33 159 GLN A CA 1
ATOM 851 C C . GLN A 1 108 ? 29.240 44.792 60.074 1.00 44.03 159 GLN A C 1
ATOM 852 O O . GLN A 1 108 ? 30.254 45.486 60.077 1.00 49.55 159 GLN A O 1
ATOM 858 N N . ALA A 1 109 ? 28.418 44.714 61.119 1.00 42.07 160 ALA A N 1
ATOM 859 C CA . ALA A 1 109 ? 28.689 45.447 62.355 1.00 40.90 160 ALA A CA 1
ATOM 860 C C . ALA A 1 109 ? 29.779 44.782 63.170 1.00 40.73 160 ALA A C 1
ATOM 861 O O . ALA A 1 109 ? 30.685 45.447 63.666 1.00 46.22 160 ALA A O 1
ATOM 863 N N . ILE A 1 110 ? 29.689 43.464 63.296 1.00 42.17 161 ILE A N 1
ATOM 864 C CA . ILE A 1 110 ? 30.601 42.709 64.138 1.00 43.76 161 ILE A CA 1
ATOM 865 C C . ILE A 1 110 ? 32.006 42.581 63.509 1.00 46.84 161 ILE A C 1
ATOM 866 O O . ILE A 1 110 ? 32.994 42.372 64.218 1.00 49.30 161 ILE A O 1
ATOM 871 N N . GLU A 1 111 ? 32.071 42.756 62.188 1.00 38.37 162 GLU A N 1
ATOM 872 C CA . GLU A 1 111 ? 33.312 42.811 61.421 1.00 46.09 162 GLU A CA 1
ATOM 873 C C . GLU A 1 111 ? 34.144 44.017 61.822 1.00 48.72 162 GLU A C 1
ATOM 874 O O . GLU A 1 111 ? 35.370 43.970 61.773 1.00 53.41 162 GLU A O 1
ATOM 880 N N . GLN A 1 112 ? 33.466 45.096 62.208 1.00 44.93 163 GLN A N 1
ATOM 881 C CA . GLN A 1 112 ? 34.126 46.330 62.595 1.00 34.98 163 GLN A CA 1
ATOM 882 C C . GLN A 1 112 ? 34.802 46.196 63.951 1.00 38.40 163 GLN A C 1
ATOM 883 O O . GLN A 1 112 ? 35.854 46.805 64.183 1.00 36.76 163 GLN A O 1
ATOM 889 N N . PHE A 1 113 ? 34.191 45.417 64.845 1.00 35.07 164 PHE A N 1
ATOM 890 C CA . PHE A 1 113 ? 34.791 45.135 66.152 1.00 39.06 164 PHE A CA 1
ATOM 891 C C . PHE A 1 113 ? 36.022 44.245 66.004 1.00 40.68 164 PHE A C 1
ATOM 892 O O . PHE A 1 113 ? 37.025 44.468 66.676 1.00 47.72 164 PHE A O 1
ATOM 900 N N . VAL A 1 114 ? 35.937 43.254 65.113 1.00 41.26 165 VAL A N 1
ATOM 901 C CA . VAL A 1 114 ? 37.080 42.409 64.755 1.00 41.63 165 VAL A CA 1
ATOM 902 C C . VAL A 1 114 ? 38.223 43.255 64.180 1.00 45.37 165 VAL A C 1
ATOM 903 O O . VAL A 1 114 ? 39.333 43.234 64.716 1.00 53.74 165 VAL A O 1
ATOM 907 N N . ASN A 1 115 ? 37.931 44.022 63.128 1.00 46.45 166 ASN A N 1
ATOM 908 C CA . ASN A 1 115 ? 38.927 44.839 62.419 1.00 50.06 166 ASN A CA 1
ATOM 909 C C . ASN A 1 115 ? 39.674 45.852 63.284 1.00 50.11 166 ASN A C 1
ATOM 910 O O . ASN A 1 115 ? 40.791 46.247 62.948 1.00 53.92 166 ASN A O 1
ATOM 915 N N . VAL A 1 116 ? 39.056 46.254 64.393 1.00 50.21 167 VAL A N 1
ATOM 916 C CA . VAL A 1 116 ? 39.657 47.189 65.343 1.00 47.71 167 VAL A CA 1
ATOM 917 C C . VAL A 1 116 ? 40.400 46.450 66.482 1.00 51.76 167 VAL A C 1
ATOM 918 O O . VAL A 1 116 ? 41.128 47.060 67.271 1.00 52.04 167 VAL A O 1
ATOM 922 N N . GLY A 1 117 ? 40.213 45.133 66.554 1.00 49.82 168 GLY A N 1
ATOM 923 C CA . GLY A 1 117 ? 40.844 44.309 67.581 1.00 46.61 168 GLY A CA 1
ATOM 924 C C . GLY A 1 117 ? 40.230 44.439 68.963 1.00 48.53 168 GLY A C 1
ATOM 925 O O . GLY A 1 117 ? 40.949 44.622 69.953 1.00 51.41 168 GLY A O 1
ATOM 926 N N . SER A 1 118 ? 38.904 44.325 69.028 1.00 47.98 169 SER A N 1
ATOM 927 C CA A SER A 1 118 ? 38.171 44.429 70.286 0.50 47.12 169 SER A CA 1
ATOM 928 C CA B SER A 1 118 ? 38.167 44.431 70.287 0.50 46.89 169 SER A CA 1
ATOM 929 C C . SER A 1 118 ? 38.552 43.327 71.267 1.00 48.16 169 SER A C 1
ATOM 930 O O . SER A 1 118 ? 38.771 42.181 70.874 1.00 51.30 169 SER A O 1
ATOM 935 N N . LYS A 1 119 ? 38.626 43.688 72.544 1.00 52.32 170 LYS A N 1
ATOM 936 C CA . LYS A 1 119 ? 39.003 42.757 73.604 1.00 51.09 170 LYS A CA 1
ATOM 937 C C . LYS A 1 119 ? 37.785 42.089 74.235 1.00 48.90 170 LYS A C 1
ATOM 938 O O . LYS A 1 119 ? 37.892 40.993 74.782 1.00 51.37 170 LYS A O 1
ATOM 944 N N . LYS A 1 120 ? 36.646 42.776 74.175 1.00 42.39 171 LYS A N 1
ATOM 945 C CA . LYS A 1 120 ? 35.347 42.242 74.579 1.00 36.76 171 LYS A CA 1
ATOM 946 C C . LYS A 1 120 ? 34.262 43.056 73.875 1.00 41.17 171 LYS A C 1
ATOM 947 O O . LYS A 1 120 ? 34.391 44.273 73.715 1.00 34.16 171 LYS A O 1
ATOM 953 N N . VAL A 1 121 ? 33.198 42.385 73.447 1.00 38.41 172 VAL A N 1
ATOM 954 C CA . VAL A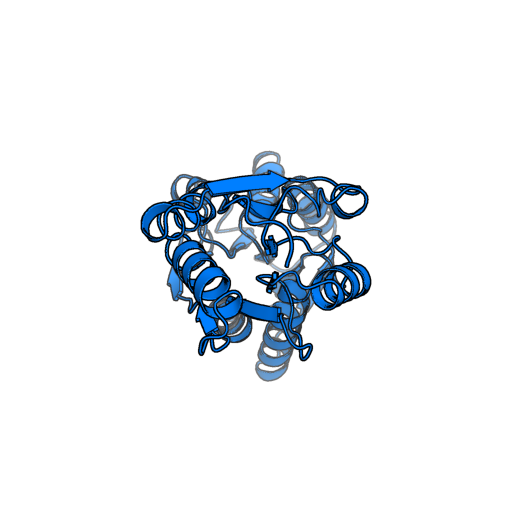 1 121 ? 32.076 43.062 72.816 1.00 34.80 172 VAL A CA 1
ATOM 955 C C . VAL A 1 121 ? 30.830 42.836 73.657 1.00 40.52 172 VAL A C 1
ATOM 956 O O . VAL A 1 121 ? 30.498 41.706 73.988 1.00 39.58 172 VAL A O 1
ATOM 960 N N . LEU A 1 122 ? 30.156 43.921 74.023 1.00 42.89 173 LEU A N 1
ATOM 961 C CA . LEU A 1 122 ? 28.900 43.825 74.756 1.00 42.74 173 LEU A CA 1
ATOM 962 C C . LEU A 1 122 ? 27.736 43.877 73.763 1.00 41.59 173 LEU A C 1
ATOM 963 O O . LEU A 1 122 ? 27.627 44.805 72.964 1.00 42.86 173 LEU A O 1
ATOM 968 N N . LEU A 1 123 ? 26.899 42.845 73.792 1.00 37.69 174 LEU A N 1
ATOM 969 C CA . LEU A 1 123 ? 25.822 42.696 72.823 1.00 35.98 174 LEU A CA 1
ATOM 970 C C . LEU A 1 123 ? 24.498 43.078 73.457 1.00 34.52 174 LEU A C 1
ATOM 971 O O . LEU A 1 123 ? 23.884 42.281 74.164 1.00 35.83 174 LEU A O 1
ATOM 976 N N . LEU A 1 124 ? 24.075 44.316 73.213 1.00 37.40 175 LEU A N 1
ATOM 977 C CA . LEU A 1 124 ? 22.802 44.814 73.720 1.00 34.24 175 LEU A CA 1
ATOM 978 C C . LEU A 1 124 ? 21.700 44.385 72.751 1.00 40.38 175 LEU A C 1
ATOM 979 O O . LEU A 1 124 ? 21.527 44.968 71.675 1.00 39.23 175 LEU A O 1
ATOM 984 N N . SER A 1 125 ? 20.982 43.337 73.134 1.00 37.24 176 SER A N 1
ATOM 985 C CA . SER A 1 125 ? 20.009 42.719 72.256 1.00 41.23 176 SER A CA 1
ATOM 986 C C . SER A 1 125 ? 18.613 43.246 72.526 1.00 42.95 176 SER A C 1
ATOM 987 O O . SER A 1 125 ? 18.384 43.919 73.530 1.00 38.01 176 SER A O 1
ATOM 990 N N . GLY A 1 126 ? 17.689 42.945 71.616 1.00 41.17 177 GLY A N 1
ATOM 991 C CA . GLY A 1 126 ? 16.271 43.152 71.861 1.00 43.16 177 GLY A CA 1
ATOM 992 C C . GLY A 1 126 ? 15.685 41.921 72.534 1.00 51.72 177 GLY A C 1
ATOM 993 O O . GLY A 1 126 ? 16.416 41.148 73.160 1.00 47.81 177 GLY A O 1
ATOM 994 N N . PRO A 1 127 ? 14.359 41.727 72.405 1.00 56.18 178 PRO A N 1
ATOM 995 C CA . PRO A 1 127 ? 13.634 40.602 72.999 1.00 57.29 178 PRO A CA 1
ATOM 996 C C . PRO A 1 127 ? 14.152 39.272 72.468 1.00 60.52 178 PRO A C 1
ATOM 997 O O . PRO A 1 127 ? 14.338 39.122 71.258 1.00 65.05 178 PRO A O 1
ATOM 1001 N N . GLU A 1 128 ? 14.390 38.324 73.371 1.00 66.85 179 GLU A N 1
ATOM 1002 C CA . GLU A 1 128 ? 15.023 37.057 73.006 1.00 74.79 179 GLU A CA 1
ATOM 1003 C C . GLU A 1 128 ? 14.106 36.127 72.213 1.00 67.24 179 GLU A C 1
ATOM 1004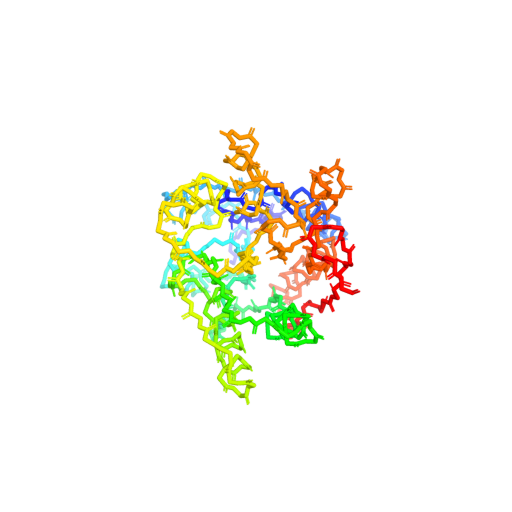 O O . GLU A 1 128 ? 14.591 35.286 71.462 1.00 67.35 179 GLU A O 1
ATOM 1010 N N . LYS A 1 129 ? 12.793 36.296 72.363 1.00 66.75 180 LYS A N 1
ATOM 1011 C CA . LYS A 1 129 ? 11.837 35.517 71.576 1.00 71.28 180 LYS A CA 1
ATOM 1012 C C . LYS A 1 129 ? 11.589 36.154 70.192 1.00 65.90 180 LYS A C 1
ATOM 1013 O O . LYS A 1 129 ? 11.045 35.512 69.290 1.00 69.15 180 LYS A O 1
ATOM 1019 N N . GLY A 1 130 ? 12.027 37.405 70.033 1.00 59.06 181 GLY A N 1
ATOM 1020 C CA . GLY A 1 130 ? 11.938 38.127 68.764 1.00 49.38 181 GLY A CA 1
ATOM 1021 C C . GLY A 1 130 ? 12.972 37.673 67.750 1.00 45.07 181 GLY A C 1
ATOM 1022 O O . GLY A 1 130 ? 14.171 37.656 68.037 1.00 47.34 181 GLY A O 1
ATOM 1023 N N . TYR A 1 131 ? 12.493 37.321 66.559 1.00 39.38 182 TYR A N 1
ATOM 1024 C CA . TYR A 1 131 ? 13.300 36.741 65.477 1.00 35.31 182 TYR A CA 1
ATOM 1025 C C . TYR A 1 131 ? 14.515 37.567 65.051 1.00 36.94 182 TYR A C 1
ATOM 1026 O O . TYR A 1 131 ? 15.583 37.005 64.801 1.00 41.49 182 TYR A O 1
ATOM 1035 N N . ASP A 1 132 ? 14.343 38.887 64.964 1.00 35.47 183 ASP A N 1
ATOM 1036 C CA . ASP A 1 132 ? 15.384 39.792 64.471 1.00 35.84 183 ASP A CA 1
ATOM 1037 C C . ASP A 1 132 ? 16.602 39.809 65.373 1.00 41.65 183 ASP A C 1
ATOM 1038 O O . ASP A 1 132 ? 17.734 39.854 64.890 1.00 41.28 183 ASP A O 1
ATOM 1043 N N . SER A 1 133 ? 16.350 39.780 66.680 1.00 41.81 184 SER A N 1
ATOM 1044 C CA . SER A 1 133 ? 17.398 39.723 67.684 1.00 41.53 184 SER A CA 1
ATOM 1045 C C . SER A 1 133 ? 18.082 38.350 67.695 1.00 45.06 184 SER A C 1
ATOM 1046 O O . SER A 1 133 ? 19.305 38.283 67.805 1.00 41.97 184 SER A O 1
ATOM 1049 N N . GLN A 1 134 ? 17.290 37.277 67.563 1.00 42.02 185 GLN A N 1
ATOM 1050 C CA . GLN A 1 134 ? 17.794 35.895 67.464 1.00 40.22 185 GLN A CA 1
ATOM 1051 C C . GLN A 1 134 ? 18.799 35.705 66.331 1.00 43.26 185 GLN A C 1
ATOM 1052 O O . GLN A 1 134 ? 19.872 35.143 66.538 1.00 49.06 185 GLN A O 1
ATOM 1058 N N . GLU A 1 135 ? 18.435 36.176 65.140 1.00 39.66 186 GLU A N 1
ATOM 1059 C CA . GLU A 1 135 ? 19.301 36.121 63.964 1.00 38.60 186 GLU A CA 1
ATOM 1060 C C . GLU A 1 135 ? 20.556 36.957 64.143 1.00 40.54 186 GLU A C 1
ATOM 1061 O O . GLU A 1 135 ? 21.643 36.521 63.769 1.00 41.70 186 GLU A O 1
ATOM 1067 N N . ARG A 1 136 ? 20.387 38.160 64.701 1.00 39.49 187 ARG A N 1
ATOM 1068 C CA . ARG A 1 136 ? 21.495 39.076 64.949 1.00 37.69 187 ARG A CA 1
ATOM 1069 C C . ARG A 1 136 ? 22.457 38.492 65.975 1.00 40.32 187 ARG A C 1
ATOM 1070 O O . ARG A 1 136 ? 23.667 38.601 65.818 1.00 42.83 187 ARG A O 1
ATOM 1078 N N . LEU A 1 137 ? 21.901 37.850 67.000 1.00 41.04 188 LEU A N 1
ATOM 1079 C CA . LEU A 1 137 ? 22.680 37.179 68.033 1.00 40.77 188 LEU A CA 1
ATOM 1080 C C . LEU A 1 137 ? 23.426 35.953 67.509 1.00 39.01 188 LEU A C 1
ATOM 1081 O O . LEU A 1 137 ? 24.601 35.779 67.812 1.00 48.54 188 LEU A O 1
ATOM 1086 N N . ALA A 1 138 ? 22.752 35.129 66.708 1.00 39.37 189 ALA A N 1
ATOM 1087 C CA . ALA A 1 138 ? 23.342 33.894 66.169 1.00 41.15 189 ALA A CA 1
ATOM 1088 C C . ALA A 1 138 ? 24.563 34.154 65.299 1.00 43.44 189 ALA A C 1
ATOM 1089 O O . ALA A 1 138 ? 25.504 33.365 65.284 1.00 50.28 189 ALA A O 1
ATOM 1091 N N . VAL A 1 139 ? 24.539 35.270 64.586 1.00 45.97 190 VAL A N 1
ATOM 1092 C CA . VAL A 1 139 ? 25.619 35.641 63.685 1.00 45.91 190 VAL A CA 1
ATOM 1093 C C . VAL A 1 139 ? 26.741 36.387 64.422 1.00 44.85 190 VAL A C 1
ATOM 1094 O O . VAL A 1 139 ? 27.925 36.170 64.137 1.00 43.53 190 VAL A O 1
ATOM 1098 N N . SER A 1 140 ? 26.355 37.238 65.377 1.00 40.69 191 SER A N 1
ATOM 1099 C CA . SER A 1 140 ? 27.300 38.002 66.193 1.00 38.85 191 SER A CA 1
ATOM 1100 C C . SER A 1 140 ? 28.176 37.084 67.036 1.00 37.20 191 SER A C 1
ATOM 1101 O O . SER A 1 140 ? 29.398 37.194 66.988 1.00 35.24 191 SER A O 1
ATOM 1104 N N . THR A 1 141 ? 27.537 36.182 67.787 1.00 37.74 192 THR A N 1
ATOM 1105 C CA . THR A 1 141 ? 28.229 35.227 68.656 1.00 38.42 192 THR A CA 1
ATOM 1106 C C . THR A 1 141 ? 29.125 34.261 67.871 1.00 42.96 192 THR A C 1
ATOM 1107 O O . THR A 1 141 ? 30.242 33.983 68.303 1.00 47.60 192 THR A O 1
ATOM 1111 N N . ARG A 1 142 ? 28.641 33.779 66.724 1.00 41.33 193 ARG A N 1
ATOM 1112 C CA . ARG A 1 142 ? 29.423 32.914 65.829 1.00 42.38 193 ARG A CA 1
ATOM 1113 C C . ARG A 1 142 ? 30.723 33.571 65.349 1.00 48.62 193 ARG A C 1
ATOM 1114 O O . ARG A 1 142 ? 31.791 32.952 65.400 1.00 50.67 193 ARG A O 1
ATOM 1122 N N . GLU A 1 143 ? 30.633 34.823 64.902 1.00 49.46 194 GLU A N 1
ATOM 1123 C CA . GLU A 1 143 ? 31.808 35.537 64.399 1.00 49.66 194 GLU A CA 1
ATOM 1124 C C . GLU A 1 143 ? 32.770 35.965 65.505 1.00 49.61 194 GLU A C 1
ATOM 1125 O O . GLU A 1 143 ? 33.979 36.005 65.287 1.00 51.49 194 GLU A O 1
ATOM 1131 N N . LEU A 1 144 ? 32.236 36.286 66.681 1.00 48.69 195 LEU A N 1
ATOM 1132 C CA . LEU A 1 144 ? 33.076 36.662 67.818 1.00 48.77 195 LEU A CA 1
ATOM 1133 C C . LEU A 1 144 ? 33.866 35.462 68.338 1.00 46.58 195 LEU A C 1
ATOM 1134 O O . LEU A 1 144 ? 35.046 35.588 68.661 1.00 46.02 195 LEU A O 1
ATOM 1139 N N . THR A 1 145 ? 33.201 34.309 68.395 1.00 45.25 196 THR A N 1
ATOM 1140 C CA . THR A 1 145 ? 33.829 33.027 68.714 1.00 46.70 196 THR A CA 1
ATOM 1141 C C . THR A 1 145 ? 34.934 32.699 67.701 1.00 48.90 196 THR A C 1
ATOM 1142 O O . THR A 1 145 ? 36.068 32.401 68.086 1.00 47.89 196 THR A O 1
ATOM 1146 N N . ARG A 1 146 ? 34.593 32.796 66.415 1.00 45.82 197 ARG A N 1
ATOM 1147 C CA . ARG A 1 146 ? 35.510 32.548 65.299 1.00 43.49 197 ARG A CA 1
ATOM 1148 C C . ARG A 1 146 ? 36.816 33.328 65.420 1.00 40.54 197 ARG A C 1
ATOM 1149 O O . ARG A 1 146 ? 37.890 32.795 65.132 1.00 43.14 197 ARG A O 1
ATOM 1157 N N . PHE A 1 147 ? 36.723 34.579 65.866 1.00 41.53 198 PHE A N 1
ATOM 1158 C CA . PHE A 1 147 ? 37.899 35.439 65.975 1.00 40.86 198 PHE A CA 1
ATOM 1159 C C . PHE A 1 147 ? 38.450 35.560 67.402 1.00 39.21 198 PHE A C 1
ATOM 1160 O O . PHE A 1 147 ? 39.345 36.361 67.660 1.00 36.64 198 PHE A O 1
ATOM 1168 N N . GLY A 1 148 ? 37.922 34.746 68.312 1.00 38.72 199 GLY A N 1
ATOM 1169 C CA . GLY A 1 148 ? 38.452 34.645 69.669 1.00 39.28 199 GLY A CA 1
ATOM 1170 C C . GLY A 1 148 ? 38.142 35.828 70.563 1.00 41.47 199 GLY A C 1
ATOM 1171 O O . GLY A 1 148 ? 38.869 36.087 71.525 1.00 45.01 199 GLY A O 1
ATOM 1172 N N . ILE A 1 149 ? 37.061 36.541 70.247 1.00 38.77 200 ILE A N 1
ATOM 1173 C CA . ILE A 1 149 ? 36.642 37.714 71.014 1.00 34.80 200 ILE A CA 1
ATOM 1174 C C . ILE A 1 149 ? 35.530 37.330 71.984 1.00 35.38 200 ILE A C 1
ATOM 1175 O O . ILE A 1 149 ? 34.504 36.791 71.567 1.00 35.40 200 ILE A O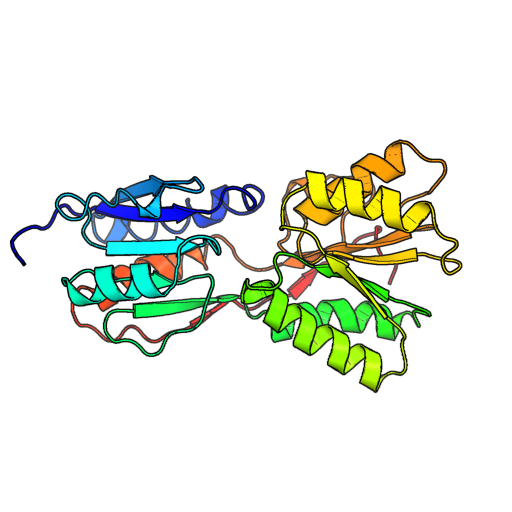 1
ATOM 1180 N N . PRO A 1 150 ? 35.758 37.569 73.293 1.00 38.79 201 PRO A N 1
ATOM 1181 C CA . PRO A 1 150 ? 34.752 37.389 74.334 1.00 38.14 201 PRO A CA 1
ATOM 1182 C C . PRO A 1 150 ? 33.556 38.317 74.159 1.00 43.60 201 PRO A C 1
ATOM 1183 O O . PRO A 1 150 ? 33.676 39.390 73.553 1.00 41.94 201 PRO A O 1
ATOM 1187 N N . TYR A 1 151 ? 32.420 37.903 74.708 1.00 37.89 202 TYR A N 1
ATOM 1188 C CA . TYR A 1 151 ? 31.214 38.703 74.658 1.00 37.82 202 TYR A CA 1
ATOM 1189 C C . TYR A 1 151 ? 30.332 38.519 75.888 1.00 42.21 202 TYR A C 1
ATOM 1190 O O . TYR A 1 151 ? 30.389 37.491 76.562 1.00 44.26 202 TYR A O 1
ATOM 1199 N N . GLU A 1 152 ? 29.521 39.534 76.163 1.00 48.28 203 GLU A N 1
ATOM 1200 C CA . GLU A 1 152 ? 28.433 39.435 77.122 1.00 44.13 203 GLU A CA 1
ATOM 1201 C C . GLU A 1 152 ? 27.150 39.887 76.425 1.00 43.92 203 GLU A C 1
ATOM 1202 O O . GLU A 1 152 ? 27.145 40.896 75.721 1.00 42.73 203 GLU A O 1
ATOM 1208 N N . ILE A 1 153 ? 26.078 39.124 76.615 1.00 41.46 204 ILE A N 1
ATOM 1209 C CA . ILE A 1 153 ? 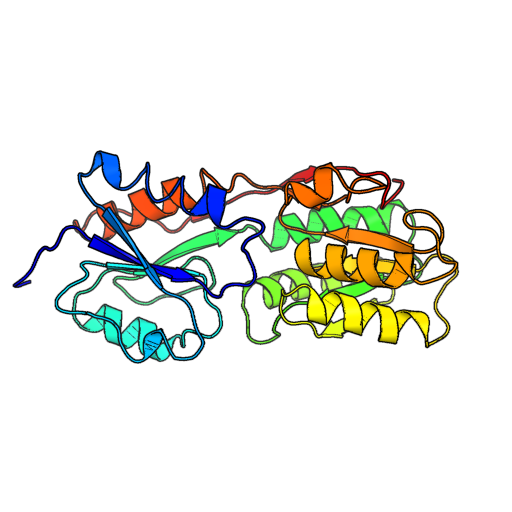24.765 39.439 76.063 1.00 37.46 204 ILE A CA 1
ATOM 1210 C C . ILE A 1 153 ? 23.938 40.149 77.128 1.00 44.80 204 ILE A C 1
ATOM 1211 O O . ILE A 1 153 ? 23.711 39.608 78.212 1.00 44.63 204 ILE A O 1
ATOM 1216 N N . ILE A 1 154 ? 23.500 41.368 76.818 1.00 50.55 205 ILE A N 1
ATOM 1217 C CA . ILE A 1 154 ? 22.672 42.146 77.735 1.00 48.45 205 ILE A CA 1
ATOM 1218 C C . ILE A 1 154 ? 21.288 42.326 77.139 1.00 48.96 205 ILE A C 1
ATOM 1219 O O . ILE A 1 154 ? 21.140 42.864 76.043 1.00 56.16 205 ILE A O 1
ATOM 1224 N N . GLN A 1 155 ? 20.285 41.851 77.875 1.00 52.95 206 GLN A N 1
ATOM 1225 C CA . GLN A 1 155 ? 18.896 41.838 77.432 1.00 58.83 206 GLN A CA 1
ATOM 1226 C C . GLN A 1 155 ? 18.271 43.232 77.454 1.00 56.62 206 GLN A C 1
ATOM 1227 O O . GLN A 1 155 ? 18.355 43.946 78.456 1.00 61.85 206 GLN A O 1
ATOM 1233 N N . GLY A 1 156 ? 17.669 43.609 76.328 1.00 52.73 207 GLY A N 1
ATOM 1234 C CA . GLY A 1 156 ? 16.875 44.833 76.204 1.00 47.84 207 GLY A CA 1
ATOM 1235 C C . GLY A 1 156 ? 15.568 44.486 75.522 1.00 45.20 207 GLY A C 1
ATOM 1236 O O . GLY A 1 156 ? 15.222 43.310 75.414 1.00 44.93 207 GLY A O 1
ATOM 1237 N N . ASP A 1 157 ? 14.838 45.496 75.059 1.00 51.47 208 ASP A N 1
ATOM 1238 C CA . ASP A 1 157 ? 13.525 45.264 74.444 1.00 51.39 208 ASP A CA 1
ATOM 1239 C C . ASP A 1 157 ? 13.259 46.126 73.206 1.00 51.19 208 ASP A C 1
ATOM 1240 O O . ASP A 1 157 ? 12.098 46.358 72.840 1.00 55.76 208 ASP A O 1
ATOM 1245 N N . PHE A 1 158 ? 14.348 46.592 72.588 1.00 47.36 209 PHE A N 1
ATOM 1246 C CA . PHE A 1 158 ? 14.358 47.493 71.418 1.00 44.93 209 PHE A CA 1
ATOM 1247 C C . PHE A 1 158 ? 13.995 48.955 71.722 1.00 47.62 209 PHE A C 1
ATOM 1248 O O . PHE A 1 158 ? 14.121 49.820 70.854 1.00 47.21 209 PHE A O 1
ATOM 1256 N N . THR A 1 159 ? 13.563 49.233 72.950 1.00 48.35 210 THR A N 1
ATOM 1257 C CA . THR A 1 159 ? 13.170 50.583 73.327 1.00 51.95 210 THR A CA 1
ATOM 1258 C C . THR A 1 159 ? 14.330 51.305 73.982 1.00 53.68 210 THR A C 1
ATOM 1259 O O . THR A 1 159 ? 15.226 50.672 74.534 1.00 60.06 210 THR A O 1
ATOM 1263 N N . GLU A 1 160 ? 14.285 52.632 73.925 1.00 57.11 211 GLU A N 1
ATOM 1264 C CA . GLU A 1 160 ? 15.302 53.510 74.514 1.00 59.69 211 GLU A CA 1
ATOM 1265 C C . GLU A 1 160 ? 15.517 53.386 76.049 1.00 57.09 211 GLU A C 1
ATOM 1266 O O . GLU A 1 160 ? 16.674 53.398 76.490 1.00 54.54 211 GLU A O 1
ATOM 1272 N N . PRO A 1 161 ? 14.427 53.281 76.863 1.00 53.61 212 PRO A N 1
ATOM 1273 C CA . PRO A 1 161 ? 14.616 53.002 78.304 1.00 55.42 212 PRO A CA 1
ATOM 1274 C C . PRO A 1 161 ? 15.487 51.787 78.665 1.00 53.38 212 PRO A C 1
ATOM 1275 O O . PRO A 1 161 ? 16.204 51.839 79.666 1.00 56.05 212 PRO A O 1
ATOM 1279 N N . SER A 1 162 ? 15.424 50.718 77.868 1.00 51.15 213 SER A N 1
ATOM 1280 C CA . SER A 1 162 ? 16.238 49.520 78.110 1.00 46.54 213 SER A CA 1
ATOM 1281 C C . SER A 1 162 ? 17.706 49.734 77.769 1.00 46.60 213 SER A C 1
ATOM 1282 O O . SER A 1 162 ? 18.577 49.109 78.371 1.00 50.80 213 SER A O 1
ATOM 1285 N N . GLY A 1 163 ? 17.971 50.607 76.801 1.00 43.19 214 GLY A N 1
ATOM 1286 C CA . GLY A 1 163 ? 19.336 50.996 76.462 1.00 42.68 214 GLY A CA 1
ATOM 1287 C C . GLY A 1 163 ? 19.966 51.834 77.560 1.00 51.75 214 GLY A C 1
ATOM 1288 O O . GLY A 1 163 ? 21.165 51.715 77.829 1.00 53.4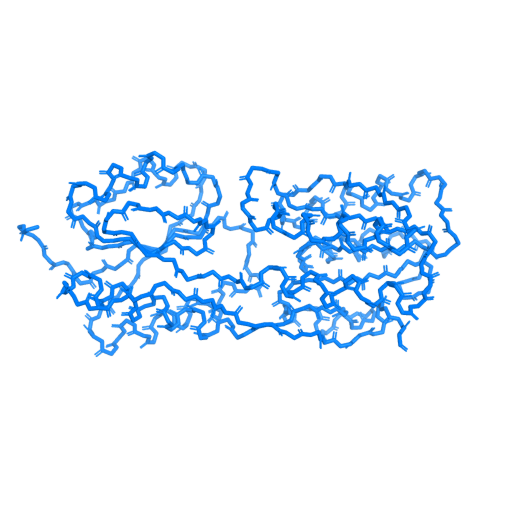1 214 GLY A O 1
ATOM 1289 N N . TYR A 1 164 ? 19.144 52.680 78.186 1.00 54.75 215 TYR A N 1
ATOM 1290 C CA . TYR A 1 164 ? 19.547 53.504 79.323 1.00 55.44 215 TYR A CA 1
ATOM 1291 C C . TYR A 1 164 ? 19.919 52.637 80.528 1.00 53.98 215 TYR A C 1
ATOM 1292 O O . TYR A 1 164 ? 20.989 52.808 81.116 1.00 51.24 215 TYR A O 1
ATOM 1301 N N . ALA A 1 165 ? 19.018 51.720 80.881 1.00 49.96 216 ALA A N 1
ATOM 1302 C CA . ALA A 1 165 ? 19.206 50.770 81.972 1.00 48.51 216 ALA A CA 1
ATOM 1303 C C . ALA A 1 165 ? 20.417 49.858 81.753 1.00 54.62 216 ALA A C 1
ATOM 1304 O O . ALA A 1 165 ? 21.139 49.542 82.706 1.00 57.92 216 ALA A O 1
ATOM 1306 N N . ALA A 1 166 ? 20.631 49.447 80.500 1.00 52.14 217 ALA A N 1
ATOM 1307 C CA . ALA A 1 166 ? 21.796 48.645 80.117 1.00 49.72 217 ALA A CA 1
ATOM 1308 C C . ALA A 1 166 ? 23.101 49.381 80.366 1.00 48.82 217 ALA A C 1
ATOM 1309 O O . ALA A 1 166 ? 24.022 48.813 80.938 1.00 52.85 217 ALA A O 1
ATOM 1311 N N . ALA A 1 167 ? 23.163 50.643 79.947 1.00 53.16 218 ALA A N 1
ATOM 1312 C CA . ALA A 1 167 ? 24.346 51.483 80.148 1.00 56.92 218 ALA A CA 1
ATOM 1313 C C . ALA A 1 167 ? 24.672 51.701 81.630 1.00 60.80 218 ALA A C 1
ATOM 1314 O O . ALA A 1 167 ? 25.843 51.782 82.000 1.00 60.64 218 ALA A O 1
ATOM 1316 N N . LYS A 1 168 ? 23.634 51.784 82.463 1.00 62.31 219 LYS A N 1
ATOM 1317 C CA . LYS A 1 168 ? 23.793 51.896 83.913 1.00 70.38 219 LYS A CA 1
ATOM 1318 C C . LYS A 1 168 ? 24.357 50.602 84.499 1.00 67.59 219 LYS A C 1
ATOM 1319 O O . LYS A 1 168 ? 25.192 50.639 85.402 1.00 67.91 219 LYS A O 1
ATOM 1325 N N . LYS A 1 169 ? 23.902 49.469 83.966 1.00 68.08 220 LYS A N 1
ATOM 1326 C CA . LYS A 1 169 ? 24.382 48.152 84.380 1.00 68.71 220 LYS A CA 1
ATOM 1327 C C . LYS A 1 169 ? 25.819 47.904 83.911 1.00 70.97 220 LYS A C 1
ATOM 1328 O O . LYS A 1 169 ? 26.631 47.377 84.669 1.00 76.77 220 LYS A O 1
ATOM 1334 N N . ILE A 1 170 ? 26.120 48.303 82.674 1.00 72.14 221 ILE A N 1
ATOM 1335 C CA . ILE A 1 170 ? 27.451 48.150 82.074 1.00 70.22 221 ILE A CA 1
ATOM 1336 C C . ILE A 1 170 ? 28.511 48.950 82.825 1.00 75.72 221 ILE A C 1
ATOM 1337 O O . ILE A 1 170 ? 29.555 48.408 83.200 1.00 81.62 221 ILE A O 1
ATOM 1342 N N . LEU A 1 171 ? 28.223 50.228 83.066 1.00 77.00 222 LEU A N 1
ATOM 1343 C CA . LEU A 1 171 ? 29.211 51.156 83.614 1.00 80.20 222 LEU A CA 1
ATOM 1344 C C . LEU A 1 171 ? 29.301 51.143 85.145 1.00 85.45 222 LEU A C 1
ATOM 1345 O O . LEU A 1 171 ? 29.989 51.978 85.739 1.00 87.51 222 LEU A O 1
ATOM 1350 N N . SER A 1 172 ? 28.605 50.196 85.772 1.00 89.74 223 SER A N 1
ATOM 1351 C CA . SER A 1 172 ? 28.781 49.908 87.193 1.00 93.50 223 SER A CA 1
ATOM 1352 C C . SER A 1 172 ? 29.932 48.919 87.374 1.00 99.62 223 SER A C 1
ATOM 1353 O O . SER A 1 172 ? 30.886 49.197 88.104 1.00 101.59 223 SER A O 1
ATOM 1356 N N . GLN A 1 173 ? 29.833 47.774 86.695 1.00 105.47 224 GLN A N 1
ATOM 1357 C CA . GLN A 1 173 ? 30.869 46.739 86.713 1.00 111.11 224 GLN A CA 1
ATOM 1358 C C . GLN A 1 173 ? 32.117 47.180 85.945 1.00 112.59 224 GLN A C 1
ATOM 1359 O O . GLN A 1 173 ? 31.999 47.842 84.909 1.00 111.58 224 GLN A O 1
ATOM 1365 N N . PRO A 1 174 ? 33.316 46.832 86.462 1.00 114.85 225 PRO A N 1
ATOM 1366 C CA . PRO A 1 174 ? 34.567 47.138 85.761 1.00 113.76 225 PRO A CA 1
ATOM 1367 C C . PRO A 1 174 ? 34.669 46.414 84.417 1.00 109.65 225 PRO A C 1
ATOM 1368 O O . PRO A 1 174 ? 34.592 45.183 84.361 1.00 110.07 225 PRO A O 1
ATOM 1372 N N . GLN A 1 175 ? 34.819 47.191 83.348 1.00 104.34 226 GLN A N 1
ATOM 1373 C CA . GLN A 1 175 ? 34.915 46.653 81.995 1.00 99.31 226 GLN A CA 1
ATOM 1374 C C . GLN A 1 175 ? 36.315 46.886 81.425 1.00 98.25 226 GLN A C 1
ATOM 1375 O O . GLN A 1 175 ? 37.187 47.418 82.117 1.00 99.76 226 GLN A O 1
ATOM 1381 N N . THR A 1 176 ? 36.521 46.492 80.168 1.00 95.92 227 THR A N 1
ATOM 1382 C CA . THR A 1 176 ? 37.809 46.660 79.482 1.00 96.90 227 THR A CA 1
ATOM 1383 C C . THR A 1 176 ? 38.041 48.141 79.126 1.00 96.85 227 THR A C 1
ATOM 1384 O O . THR A 1 176 ? 37.126 48.960 79.268 1.00 95.04 227 THR A O 1
ATOM 1388 N N . GLU A 1 177 ? 39.253 48.468 78.667 1.00 96.47 228 GLU A N 1
ATOM 1389 C CA . GLU A 1 177 ? 39.724 49.859 78.548 1.00 95.81 228 GLU A CA 1
ATOM 1390 C C . GLU A 1 177 ? 38.794 50.756 77.703 1.00 91.49 228 GLU A C 1
ATOM 1391 O O . GLU A 1 177 ? 38.276 51.745 78.231 1.00 96.25 228 GLU A O 1
ATOM 1397 N N . PRO A 1 178 ? 38.574 50.431 76.406 1.00 81.84 229 PRO A N 1
ATOM 1398 C CA . PRO A 1 178 ? 37.314 50.934 75.854 1.00 71.03 229 PRO A CA 1
ATOM 1399 C C . PRO A 1 178 ? 36.173 49.915 76.009 1.00 63.12 229 PRO A C 1
ATOM 1400 O O . PRO A 1 178 ? 36.389 48.707 75.861 1.00 58.94 229 PRO A O 1
ATOM 1404 N N . VAL A 1 179 ? 34.976 50.401 76.330 1.00 55.97 230 VAL A N 1
ATOM 1405 C CA . VAL A 1 179 ? 33.784 49.554 76.382 1.00 50.21 230 VAL A CA 1
ATOM 1406 C C . VAL A 1 179 ? 33.169 49.473 74.982 1.00 50.58 230 VAL A C 1
ATOM 1407 O O . VAL A 1 179 ? 32.700 50.474 74.446 1.00 51.75 230 VAL A O 1
ATOM 1411 N N . ASP A 1 180 ? 33.179 48.281 74.394 1.00 47.71 231 ASP A N 1
ATOM 1412 C CA . ASP A 1 180 ? 32.667 48.097 73.040 1.00 41.73 231 ASP A CA 1
ATOM 1413 C C . ASP A 1 180 ? 31.268 47.508 73.053 1.00 42.29 231 ASP A C 1
ATOM 1414 O O . ASP A 1 180 ? 31.045 46.433 73.612 1.00 39.11 231 ASP A O 1
ATOM 1419 N N . VAL A 1 181 ? 30.326 48.241 72.456 1.00 40.66 232 VAL A N 1
ATOM 1420 C CA . VAL A 1 181 ? 28.911 47.872 72.466 1.00 36.37 232 VAL A CA 1
ATOM 1421 C C . VAL A 1 181 ? 28.341 47.740 71.054 1.00 37.04 232 VAL A C 1
ATOM 1422 O O . VAL A 1 181 ? 28.491 48.641 70.223 1.00 36.79 232 VAL A O 1
ATOM 1426 N N . PHE A 1 182 ? 27.699 46.608 70.787 1.00 34.44 233 PHE A N 1
ATOM 1427 C CA . PHE A 1 182 ? 26.865 46.466 69.605 1.00 34.31 233 PHE A CA 1
ATOM 1428 C C . PHE A 1 182 ? 25.420 46.497 70.082 1.00 36.21 233 PHE A C 1
ATOM 1429 O O . PHE A 1 182 ? 24.930 45.534 70.675 1.00 38.00 233 PHE A O 1
ATOM 1437 N N . ALA A 1 183 ? 24.770 47.642 69.862 1.00 34.54 234 ALA A N 1
ATOM 1438 C CA . ALA A 1 183 ? 23.357 47.821 70.181 1.00 35.49 234 ALA A CA 1
ATOM 1439 C C . ALA A 1 183 ? 22.552 47.318 68.996 1.00 36.16 234 ALA A C 1
ATOM 1440 O O . ALA A 1 183 ? 22.860 47.647 67.853 1.00 40.53 234 ALA A O 1
ATOM 1442 N N . PHE A 1 184 ? 21.537 46.503 69.268 1.00 35.76 235 PHE A N 1
ATOM 1443 C CA . PHE A 1 184 ? 20.816 45.798 68.204 1.00 34.07 235 PHE A CA 1
ATOM 1444 C C . PHE A 1 184 ? 19.817 46.703 67.488 1.00 36.53 235 PHE A C 1
ATOM 1445 O O . PHE A 1 184 ? 19.351 46.368 66.395 1.00 34.60 235 PHE A O 1
ATOM 1453 N N . ASN A 1 185 ? 19.483 47.834 68.114 1.00 34.82 236 ASN A N 1
ATOM 1454 C CA . ASN A 1 185 ? 18.928 48.972 67.383 1.00 36.01 236 ASN A CA 1
ATOM 1455 C C . ASN A 1 185 ? 19.434 50.333 67.848 1.00 38.30 236 ASN A C 1
ATOM 1456 O O . ASN A 1 185 ? 20.022 50.445 68.928 1.00 44.52 236 ASN A O 1
ATOM 1461 N N . ASP A 1 186 ? 19.205 51.346 67.008 1.00 38.90 237 ASP A N 1
ATOM 1462 C CA . ASP A 1 186 ? 19.608 52.733 67.251 1.00 35.18 237 ASP A CA 1
ATOM 1463 C C . ASP A 1 186 ? 18.960 53.349 68.487 1.00 34.78 237 ASP A C 1
ATOM 1464 O O . ASP A 1 186 ? 19.567 54.175 69.151 1.00 35.65 237 ASP A O 1
ATOM 1469 N N . GLU A 1 187 ? 17.732 52.945 68.788 1.00 36.00 238 GLU A N 1
ATOM 1470 C CA . GLU A 1 187 ? 17.018 53.467 69.952 1.00 43.97 238 GLU A CA 1
ATOM 1471 C C . GLU A 1 187 ? 17.645 53.061 71.271 1.00 42.49 238 GLU A C 1
ATOM 1472 O O . GLU A 1 187 ? 17.743 53.889 72.179 1.00 48.96 238 GLU A O 1
ATOM 1478 N N . MET A 1 188 ? 18.061 51.795 71.376 1.00 41.49 239 MET A N 1
ATOM 1479 C CA . MET A 1 188 ? 18.809 51.325 72.546 1.00 36.67 239 MET A CA 1
ATOM 1480 C C . MET A 1 188 ? 20.162 52.041 72.630 1.00 34.20 239 MET A C 1
ATOM 1481 O O . MET A 1 188 ? 20.608 52.392 73.716 1.00 41.43 239 MET A O 1
ATOM 1486 N N . ALA A 1 189 ? 20.785 52.289 71.477 1.00 33.65 240 ALA A N 1
ATOM 1487 C CA . ALA A 1 189 ? 22.031 53.057 71.408 1.00 35.20 240 ALA A CA 1
ATOM 1488 C C . ALA A 1 189 ? 21.859 54.502 71.873 1.00 42.19 240 ALA A C 1
ATOM 1489 O O . ALA A 1 189 ? 22.734 55.029 72.555 1.00 52.79 240 ALA A O 1
ATOM 1491 N N . ILE A 1 190 ? 20.736 55.130 71.512 1.00 41.57 241 ILE A N 1
ATOM 1492 C CA . ILE A 1 190 ? 20.414 56.492 71.969 1.00 42.74 241 ILE A CA 1
ATOM 1493 C C . ILE A 1 190 ? 20.220 56.523 73.488 1.00 42.31 241 ILE A C 1
ATOM 1494 O O . ILE A 1 190 ? 20.661 57.460 74.155 1.00 48.71 241 ILE A O 1
ATOM 1499 N N . GLY A 1 191 ? 19.587 55.480 74.023 1.00 47.19 242 GLY A N 1
ATOM 1500 C CA . GLY A 1 191 ? 19.506 55.255 75.470 1.00 49.67 242 GLY A CA 1
ATOM 1501 C C . GLY A 1 191 ? 20.863 55.194 76.152 1.00 50.61 242 GLY A C 1
ATOM 1502 O O . GLY A 1 191 ? 21.020 55.698 77.261 1.00 54.01 242 GLY A O 1
ATOM 1503 N N . VAL A 1 192 ? 21.840 54.584 75.481 1.00 51.21 243 VAL A N 1
ATOM 1504 C CA . VAL A 1 192 ? 23.217 54.540 75.978 1.00 54.98 243 VAL A CA 1
ATOM 1505 C C . VAL A 1 192 ? 23.831 55.945 75.986 1.00 54.38 243 VAL A C 1
ATOM 1506 O O . VAL A 1 192 ? 24.443 56.334 76.981 1.00 53.66 243 VAL A O 1
ATOM 1510 N N . TYR A 1 193 ? 23.639 56.698 74.895 1.00 51.75 244 TYR A N 1
ATOM 1511 C CA . TYR A 1 193 ? 24.040 58.115 74.817 1.00 49.21 244 TYR A CA 1
ATOM 1512 C C . TYR A 1 193 ? 23.497 58.939 75.987 1.00 52.97 244 TYR A C 1
ATOM 1513 O O . TYR A 1 193 ? 24.234 59.724 76.586 1.00 57.57 244 TYR A O 1
ATOM 1522 N N . LYS A 1 194 ? 22.214 58.747 76.298 1.00 52.67 245 LYS A N 1
ATOM 1523 C CA . LYS A 1 194 ? 21.546 59.441 77.405 1.00 61.81 245 LYS A CA 1
ATOM 1524 C C . LYS A 1 194 ? 22.268 59.287 78.742 1.00 65.32 245 LYS A C 1
ATOM 1525 O O . LYS A 1 194 ? 22.554 60.285 79.405 1.00 69.13 245 LYS A O 1
ATOM 1531 N N . TYR A 1 195 ? 22.572 58.045 79.118 1.00 66.41 246 TYR A N 1
ATOM 1532 C CA . TYR A 1 195 ? 23.248 57.766 80.385 1.00 67.20 246 TYR A CA 1
ATOM 1533 C C . TYR A 1 195 ? 24.699 58.243 80.415 1.00 66.70 246 TYR A C 1
ATOM 1534 O O . TYR A 1 195 ? 25.170 58.722 81.447 1.00 72.05 246 TYR A O 1
ATOM 1543 N N . VAL A 1 196 ? 25.397 58.114 79.288 1.00 63.45 247 VAL A N 1
ATOM 1544 C CA . VAL A 1 196 ? 26.803 58.527 79.182 1.00 65.90 247 VAL A CA 1
ATOM 1545 C C . VAL A 1 196 ? 26.948 60.057 79.277 1.00 71.01 247 VAL A C 1
ATOM 1546 O O . VAL A 1 196 ? 27.962 60.567 79.767 1.00 75.10 247 VAL A O 1
ATOM 1550 N N . ALA A 1 197 ? 25.903 60.771 78.857 1.00 76.81 248 ALA A N 1
ATOM 1551 C CA . ALA A 1 197 ? 25.814 62.223 79.023 1.00 80.36 248 ALA A CA 1
ATOM 1552 C C . ALA A 1 197 ? 25.723 62.639 80.499 1.00 83.00 248 ALA A C 1
ATOM 1553 O O . ALA A 1 197 ? 26.039 63.777 80.845 1.00 88.64 248 ALA A O 1
ATOM 1555 N N . GLU A 1 198 ? 25.302 61.712 81.357 1.00 80.51 249 GLU A N 1
ATOM 1556 C CA . GLU A 1 198 ? 25.256 61.939 82.801 1.00 82.83 249 GLU A CA 1
ATOM 1557 C C . GLU A 1 198 ? 26.507 61.414 83.522 1.00 83.47 249 GLU A C 1
ATOM 1558 O O . GLU A 1 198 ? 26.533 61.338 84.754 1.00 84.43 249 GLU A O 1
ATOM 1564 N N . THR A 1 199 ? 27.534 61.041 82.757 1.00 85.42 250 THR A N 1
ATOM 1565 C CA . THR A 1 199 ? 28.784 60.520 83.328 1.00 88.50 250 THR A CA 1
ATOM 1566 C C . THR A 1 199 ? 30.018 61.232 82.776 1.00 89.85 250 THR A C 1
ATOM 1567 O O . THR A 1 199 ? 29.917 62.064 81.868 1.00 86.90 250 THR A O 1
ATOM 1571 N N . ASN A 1 200 ? 31.179 60.874 83.329 1.00 91.84 251 ASN A N 1
ATOM 1572 C CA A ASN A 1 200 ? 32.470 61.403 82.890 0.50 93.32 251 ASN A CA 1
ATOM 1573 C CA B ASN A 1 200 ? 32.465 61.411 82.882 0.50 92.53 251 ASN A CA 1
ATOM 1574 C C . ASN A 1 200 ? 32.999 60.716 81.626 1.00 94.28 251 ASN A C 1
ATOM 1575 O O . ASN A 1 200 ? 34.042 61.105 81.084 1.00 95.46 251 ASN A O 1
ATOM 1584 N N . TYR A 1 201 ? 32.273 59.696 81.163 1.00 94.57 252 TYR A N 1
ATOM 1585 C CA . TYR A 1 201 ? 32.641 58.926 79.975 1.00 92.45 252 TYR A CA 1
ATOM 1586 C C . TYR A 1 201 ? 32.435 59.715 78.685 1.00 88.80 252 TYR A C 1
ATOM 1587 O O . TYR A 1 201 ? 31.497 60.506 78.565 1.00 85.37 252 TYR A O 1
ATOM 1596 N N . GLN A 1 202 ? 33.326 59.482 77.727 1.00 84.71 253 GLN A N 1
ATOM 1597 C CA . GLN A 1 202 ? 33.294 60.145 76.433 1.00 84.69 253 GLN A CA 1
ATOM 1598 C C . GLN A 1 202 ? 32.896 59.132 75.360 1.00 81.31 253 GLN A C 1
ATOM 1599 O O . GLN A 1 202 ? 33.545 58.093 75.210 1.00 82.18 253 GLN A O 1
ATOM 1605 N N . MET A 1 203 ? 31.825 59.437 74.629 1.00 75.36 254 MET A N 1
ATOM 1606 C CA . MET A 1 203 ? 31.339 58.575 73.551 1.00 67.85 254 MET A CA 1
ATOM 1607 C C . MET A 1 203 ? 32.319 58.571 72.382 1.00 66.14 254 MET A C 1
ATOM 1608 O O . MET A 1 203 ? 32.791 59.625 71.952 1.00 66.01 254 MET A O 1
ATOM 1613 N N . GLY A 1 204 ? 32.638 57.374 71.894 1.00 64.81 255 GLY A N 1
ATOM 1614 C CA . GLY A 1 204 ? 33.616 57.202 70.822 1.00 63.49 255 GLY A CA 1
ATOM 1615 C C . GLY A 1 204 ? 35.017 56.907 71.331 1.00 61.59 255 GLY A C 1
ATOM 1616 O O . GLY A 1 204 ? 35.792 56.231 70.659 1.00 61.05 255 GLY A O 1
ATOM 1617 N N . LYS A 1 205 ? 35.337 57.417 72.520 1.00 63.69 256 LYS A N 1
ATOM 1618 C CA . LYS A 1 205 ? 36.653 57.241 73.130 1.00 66.67 256 LYS A CA 1
ATOM 1619 C C . LYS A 1 205 ? 36.625 56.176 74.234 1.00 67.25 256 LYS A C 1
ATOM 1620 O O . LYS A 1 205 ? 37.291 55.143 74.122 1.00 65.13 256 LYS A O 1
ATOM 1626 N N . ASP A 1 206 ? 35.852 56.437 75.288 1.00 65.65 257 ASP A N 1
ATOM 1627 C CA . ASP A 1 206 ? 35.774 55.553 76.455 1.00 66.89 257 ASP A CA 1
ATOM 1628 C C . ASP A 1 206 ? 34.769 54.433 76.241 1.00 65.50 257 ASP A C 1
ATOM 1629 O O . ASP A 1 206 ? 34.916 53.339 76.786 1.00 67.91 257 ASP A O 1
ATOM 1634 N N . ILE A 1 207 ? 33.736 54.731 75.462 1.00 63.28 258 ILE A N 1
ATOM 1635 C CA . ILE A 1 207 ? 32.711 53.759 75.113 1.00 61.60 258 ILE A CA 1
ATOM 1636 C C . ILE A 1 207 ? 32.422 53.847 73.615 1.00 57.17 258 ILE A C 1
ATOM 1637 O O . ILE A 1 207 ? 32.008 54.890 73.109 1.00 63.38 258 ILE A O 1
ATOM 1642 N N . ARG A 1 208 ? 32.681 52.750 72.910 1.00 52.37 259 ARG A N 1
ATOM 1643 C CA . ARG A 1 208 ? 32.514 52.696 71.462 1.00 49.01 259 ARG A CA 1
ATOM 1644 C C . ARG A 1 208 ? 31.265 51.897 71.099 1.00 46.20 259 ARG A C 1
ATOM 1645 O O . ARG A 1 208 ? 31.069 50.786 71.595 1.00 41.26 259 ARG A O 1
ATOM 1653 N N . ILE A 1 209 ? 30.423 52.465 70.236 1.00 44.00 260 ILE A N 1
ATOM 1654 C CA . ILE A 1 209 ? 29.114 51.879 69.944 1.00 39.23 260 ILE A CA 1
ATOM 1655 C C . ILE A 1 209 ? 28.789 51.781 68.447 1.00 39.02 260 ILE A C 1
ATOM 1656 O O . ILE A 1 209 ? 29.157 52.651 67.662 1.00 43.08 260 ILE A O 1
ATOM 1661 N N . ILE A 1 210 ? 28.154 50.676 68.055 1.00 43.72 261 ILE A N 1
ATOM 1662 C CA . ILE A 1 210 ? 27.534 50.541 66.731 1.00 36.37 261 ILE A CA 1
ATOM 1663 C C . ILE A 1 210 ? 26.077 50.118 66.918 1.00 37.22 261 ILE A C 1
ATOM 1664 O O . ILE A 1 210 ? 25.787 49.201 67.690 1.00 40.51 261 ILE A O 1
ATOM 1669 N N . GLY A 1 211 ? 25.167 50.810 66.232 1.00 37.25 262 GLY A N 1
ATOM 1670 C CA . GLY A 1 211 ? 23.742 50.492 66.280 1.00 30.70 262 GLY A CA 1
ATOM 1671 C C . GLY A 1 211 ? 23.247 49.784 65.027 1.00 37.03 262 GLY A C 1
ATOM 1672 O O . GLY A 1 211 ? 24.021 49.157 64.305 1.00 34.98 262 GLY A O 1
ATOM 1673 N N . PHE A 1 212 ? 21.947 49.905 64.773 1.00 35.87 263 PHE A N 1
ATOM 1674 C CA . PHE A 1 212 ? 21.260 49.217 63.682 1.00 37.15 263 PHE A CA 1
ATOM 1675 C C . PHE A 1 212 ? 19.975 50.010 63.487 1.00 40.34 263 PHE A C 1
ATOM 1676 O O . PHE A 1 212 ? 19.358 50.405 64.480 1.00 38.23 263 PHE A O 1
ATOM 1684 N N . ASP A 1 213 ? 19.610 50.261 62.223 1.00 34.07 264 ASP A N 1
ATOM 1685 C CA . ASP A 1 213 ? 18.367 50.964 61.770 1.00 39.69 264 ASP A CA 1
ATOM 1686 C C . ASP A 1 213 ? 18.589 52.267 61.014 1.00 38.32 264 ASP A C 1
ATOM 1687 O O . ASP A 1 213 ? 17.771 52.622 60.170 1.00 43.60 264 ASP A O 1
ATOM 1692 N N . ASN A 1 214 ? 19.672 52.976 61.334 1.00 44.43 265 ASN A N 1
ATOM 1693 C CA . ASN A 1 214 ? 19.986 54.282 60.737 1.00 40.01 265 ASN A CA 1
ATOM 1694 C C . ASN A 1 214 ? 18.885 55.330 60.979 1.00 39.37 265 ASN A C 1
ATOM 1695 O O . ASN A 1 214 ? 18.339 55.920 60.048 1.00 37.05 265 ASN A O 1
ATOM 1700 N N . SER A 1 215 ? 18.560 55.538 62.250 1.00 40.91 266 SER A N 1
ATOM 1701 C CA . SER A 1 215 ? 17.618 56.567 62.647 1.00 42.46 266 SER A CA 1
ATOM 1702 C C . SER A 1 215 ? 18.208 57.926 62.303 1.00 52.59 266 SER A C 1
ATOM 1703 O O . SER A 1 215 ? 19.434 58.098 62.327 1.00 54.05 266 SER A O 1
ATOM 1706 N N . GLU A 1 216 ? 17.348 58.886 61.972 1.00 54.74 267 GLU A N 1
ATOM 1707 C CA . GLU A 1 216 ? 17.839 60.218 61.628 1.00 57.49 267 GLU A CA 1
ATOM 1708 C C . GLU A 1 216 ? 18.386 60.976 62.836 1.00 48.59 267 GLU A C 1
ATOM 1709 O O . GLU A 1 216 ? 19.267 61.813 62.673 1.00 51.13 267 GLU A O 1
ATOM 1715 N N . LEU A 1 217 ? 17.899 60.661 64.038 1.00 40.46 268 LEU A N 1
ATOM 1716 C CA . LEU A 1 217 ? 18.478 61.225 65.265 1.00 44.21 268 LEU A CA 1
ATOM 1717 C C . LEU A 1 217 ? 19.942 60.808 65.434 1.00 46.33 268 LEU A C 1
ATOM 1718 O O . LEU A 1 217 ? 20.782 61.626 65.809 1.00 55.29 268 LEU A O 1
ATOM 1723 N N . GLY A 1 218 ? 20.239 59.547 65.115 1.00 50.78 269 GLY A N 1
ATOM 1724 C CA . GLY A 1 218 ? 21.603 59.016 65.150 1.00 45.75 269 GLY A CA 1
ATOM 1725 C C . GLY A 1 218 ? 22.572 59.738 64.233 1.00 50.60 269 GLY A C 1
ATOM 1726 O O . GLY A 1 218 ? 23.773 59.804 64.520 1.00 45.77 269 GLY A O 1
ATOM 1727 N N . ALA A 1 219 ? 22.041 60.290 63.140 1.00 48.33 270 ALA A N 1
ATOM 1728 C CA . ALA A 1 219 ? 22.821 61.091 62.193 1.00 48.56 270 ALA A CA 1
ATOM 1729 C C . ALA A 1 219 ? 23.209 62.486 62.702 1.00 50.00 270 ALA A C 1
ATOM 1730 O O . ALA A 1 219 ? 24.177 63.078 62.210 1.00 50.86 270 ALA A O 1
ATOM 1732 N N . PHE A 1 220 ? 22.468 63.002 63.682 1.00 47.38 271 PHE A N 1
ATOM 1733 C CA . PHE A 1 220 ? 22.661 64.378 64.157 1.00 54.67 271 PHE A CA 1
ATOM 1734 C C . PHE A 1 220 ? 23.196 64.465 65.586 1.00 57.40 271 PHE A C 1
ATOM 1735 O O . PHE A 1 220 ? 23.522 65.553 66.076 1.00 58.86 271 PHE A O 1
ATOM 1743 N N . VAL A 1 221 ? 23.293 63.311 66.239 1.00 55.37 272 VAL A N 1
ATOM 1744 C CA . VAL A 1 221 ? 23.760 63.216 67.621 1.00 53.54 272 VAL A CA 1
ATOM 1745 C C . VAL A 1 221 ? 25.292 63.396 67.674 1.00 52.52 272 VAL A C 1
ATOM 1746 O O . VAL A 1 221 ? 25.961 63.326 66.634 1.00 47.02 272 VAL A O 1
ATOM 1750 N N . GLN A 1 222 ? 25.837 63.658 68.863 1.00 52.42 273 GLN A N 1
ATOM 1751 C CA . GLN A 1 222 ? 27.263 63.960 69.009 1.00 56.84 273 GLN A CA 1
ATOM 1752 C C . GLN A 1 222 ? 28.014 62.917 69.850 1.00 55.40 273 GLN A C 1
ATOM 1753 O O . GLN A 1 222 ? 27.785 62.813 71.063 1.00 52.29 273 GLN A O 1
ATOM 1759 N N . PRO A 1 223 ? 28.912 62.134 69.213 1.00 53.35 274 PRO A N 1
ATOM 1760 C CA . PRO A 1 223 ? 29.230 62.084 67.779 1.00 47.24 274 PRO A CA 1
ATOM 1761 C C . PRO A 1 223 ? 28.260 61.194 66.992 1.00 45.90 274 PRO A C 1
ATOM 1762 O O . PRO A 1 223 ? 27.424 60.528 67.603 1.00 45.26 274 PRO A O 1
ATOM 1766 N N . ARG A 1 224 ? 28.369 61.201 65.660 1.00 42.04 275 ARG A N 1
ATOM 1767 C CA . ARG A 1 224 ? 27.447 60.467 64.775 1.00 42.67 275 ARG A CA 1
ATOM 1768 C C . ARG A 1 224 ? 27.459 58.967 65.066 1.00 43.29 275 ARG A C 1
ATOM 1769 O O . ARG A 1 224 ? 28.519 58.333 65.122 1.00 46.70 275 ARG A O 1
ATOM 1777 N N . LEU A 1 225 ? 26.269 58.421 65.292 1.00 48.25 276 LEU A N 1
ATOM 1778 C CA . LEU A 1 225 ? 26.115 57.015 65.639 1.00 43.63 276 LEU A CA 1
ATOM 1779 C C . LEU A 1 225 ? 26.358 56.121 64.428 1.00 41.76 276 LEU A C 1
ATOM 1780 O O . LEU A 1 225 ? 25.576 56.129 63.471 1.00 44.15 276 LEU A O 1
ATOM 1785 N N . ALA A 1 226 ? 27.464 55.376 64.480 1.00 40.89 277 ALA A N 1
ATOM 1786 C CA . ALA A 1 226 ? 27.779 54.333 63.499 1.00 34.33 277 ALA A CA 1
ATOM 1787 C C . ALA A 1 226 ? 26.691 53.267 63.564 1.00 34.65 277 ALA A C 1
ATOM 1788 O O . ALA A 1 226 ? 26.235 52.894 64.654 1.00 32.20 277 ALA A O 1
ATOM 1790 N N . THR A 1 227 ? 26.255 52.795 62.402 1.00 26.00 278 THR A N 1
ATOM 1791 C CA . THR A 1 227 ? 25.004 52.045 62.336 1.00 31.65 278 THR A CA 1
ATOM 1792 C C . THR A 1 227 ? 24.887 51.204 61.078 1.00 33.33 278 THR A C 1
ATOM 1793 O O . THR A 1 227 ? 25.691 51.331 60.154 1.00 39.58 278 THR A O 1
ATOM 1797 N N . ILE A 1 228 ? 23.874 50.343 61.062 1.00 40.21 279 ILE A N 1
ATOM 1798 C CA . ILE A 1 228 ? 23.548 49.531 59.896 1.00 34.73 279 ILE A CA 1
ATOM 1799 C C . ILE A 1 228 ? 22.288 50.094 59.235 1.00 34.21 279 ILE A C 1
ATOM 1800 O O . ILE A 1 228 ? 21.231 50.185 59.855 1.00 35.76 279 ILE A O 1
ATOM 1805 N N . ALA A 1 229 ? 22.428 50.478 57.974 1.00 36.15 280 ALA A N 1
ATOM 1806 C CA . ALA A 1 229 ? 21.381 51.158 57.237 1.00 32.35 280 ALA A CA 1
ATOM 1807 C C . ALA A 1 229 ? 20.736 50.257 56.215 1.00 35.60 280 ALA A C 1
ATOM 1808 O O . ALA A 1 229 ? 21.376 49.371 55.666 1.00 39.10 280 ALA A O 1
ATOM 1810 N N . TYR A 1 230 ? 19.458 50.509 55.966 1.00 36.86 281 TYR A N 1
ATOM 1811 C CA . TYR A 1 230 ? 18.704 49.862 54.904 1.00 38.07 281 TYR A CA 1
ATOM 1812 C C . TYR A 1 230 ? 17.649 50.867 54.431 1.00 38.59 281 TYR A C 1
ATOM 1813 O O . TYR A 1 230 ? 17.381 51.862 55.116 1.00 35.29 281 TYR A O 1
ATOM 1822 N N . SER A 1 231 ? 17.063 50.630 53.264 1.00 39.40 282 SER A N 1
ATOM 1823 C CA . SER A 1 231 ? 15.983 51.491 52.790 1.00 40.88 282 SER A CA 1
ATOM 1824 C C . SER A 1 231 ? 14.668 51.141 53.486 1.00 41.05 282 SER A C 1
ATOM 1825 O O . SER A 1 231 ? 14.070 50.090 53.209 1.00 39.81 282 SER A O 1
ATOM 1828 N N . LYS A 1 232 ? 14.225 52.014 54.391 1.00 36.27 283 LYS A N 1
ATOM 1829 C CA . LYS A 1 232 ? 12.952 51.815 55.090 1.00 39.52 283 LYS A CA 1
ATOM 1830 C C . LYS A 1 232 ? 11.746 52.038 54.174 1.00 40.52 283 LYS A C 1
ATOM 1831 O O . LYS A 1 232 ? 10.729 51.357 54.320 1.00 47.99 283 LYS A O 1
ATOM 1837 N N . HIS A 1 233 ? 11.876 52.992 53.246 1.00 36.51 284 HIS A N 1
ATOM 1838 C CA A HIS A 1 233 ? 10.846 53.281 52.249 0.50 37.70 284 HIS A CA 1
ATOM 1839 C CA B HIS A 1 233 ? 10.832 53.273 52.268 0.50 39.13 284 HIS A CA 1
ATOM 1840 C C . HIS A 1 233 ? 10.558 52.054 51.394 1.00 39.65 284 HIS A C 1
ATOM 1841 O O . HIS A 1 233 ? 9.396 51.732 51.132 1.00 43.65 284 HIS A O 1
ATOM 1854 N N . ARG A 1 234 ? 11.625 51.372 50.965 1.00 35.98 285 ARG A N 1
ATOM 1855 C CA A ARG A 1 234 ? 11.495 50.197 50.103 0.50 40.20 285 ARG A CA 1
ATOM 1856 C CA B ARG A 1 234 ? 11.493 50.196 50.100 0.50 38.51 285 ARG A CA 1
ATOM 1857 C C . ARG A 1 234 ? 10.963 48.988 50.859 1.00 39.51 285 ARG A C 1
ATOM 1858 O O . ARG A 1 234 ? 10.212 48.194 50.304 1.00 44.80 285 ARG A O 1
ATOM 1873 N N . TRP A 1 235 ? 11.359 48.857 52.126 1.00 39.03 286 TRP A N 1
ATOM 1874 C CA . TRP A 1 235 ? 10.831 47.812 53.006 1.00 32.92 286 TRP A CA 1
ATOM 1875 C C . TRP A 1 235 ? 9.301 47.897 53.026 1.00 30.45 286 TRP A C 1
ATOM 1876 O O . TRP A 1 235 ? 8.617 46.907 52.775 1.00 37.13 286 TRP A O 1
ATOM 1887 N N . GLY A 1 236 ? 8.783 49.100 53.262 1.00 32.84 287 GLY A N 1
ATOM 1888 C CA . GLY A 1 236 ? 7.353 49.380 53.179 1.00 36.46 287 GLY A CA 1
ATOM 1889 C C . GLY A 1 236 ? 6.711 49.227 51.807 1.00 34.88 287 GLY A C 1
ATOM 1890 O O . GLY A 1 236 ? 5.591 48.732 51.701 1.00 37.10 287 GLY A O 1
ATOM 1891 N N . MET A 1 237 ? 7.423 49.648 50.764 1.00 33.53 288 MET A N 1
ATOM 1892 C CA . MET A 1 237 ? 6.945 49.557 49.386 1.00 36.05 288 MET A CA 1
ATOM 1893 C C . MET A 1 237 ? 6.779 48.103 48.947 1.00 39.19 288 MET A C 1
ATOM 1894 O O . MET A 1 237 ? 5.739 47.737 48.390 1.00 41.78 288 MET A O 1
ATOM 1899 N N . VAL A 1 238 ? 7.805 47.291 49.216 1.00 36.24 289 VAL A N 1
ATOM 1900 C CA . VAL A 1 238 ? 7.816 45.858 48.903 1.00 33.63 289 VAL A CA 1
ATOM 1901 C C . VAL A 1 238 ? 6.768 45.101 49.724 1.00 32.25 289 VAL A C 1
ATOM 1902 O O . VAL A 1 238 ? 6.125 44.181 49.211 1.00 40.30 289 VAL A O 1
ATOM 1906 N N . ALA A 1 239 ? 6.584 45.496 50.983 1.00 32.12 290 ALA A N 1
ATOM 1907 C CA . ALA A 1 239 ? 5.540 44.891 51.832 1.00 33.79 290 ALA A CA 1
ATOM 1908 C C . ALA A 1 239 ? 4.138 45.175 51.300 1.00 30.97 290 ALA A C 1
ATOM 1909 O O . ALA A 1 239 ? 3.289 44.282 51.277 1.00 33.62 290 ALA A O 1
ATOM 1911 N N . ALA A 1 240 ? 3.921 46.414 50.858 1.00 38.84 291 ALA A N 1
ATOM 1912 C CA . ALA A 1 240 ? 2.659 46.834 50.239 1.00 39.72 291 ALA A CA 1
ATOM 1913 C C . ALA A 1 240 ? 2.354 46.096 48.929 1.00 41.77 291 ALA A C 1
ATOM 1914 O O . ALA A 1 240 ? 1.221 45.690 48.705 1.00 45.05 291 ALA A O 1
ATOM 1916 N N . GLU A 1 241 ? 3.361 45.911 48.076 1.00 44.42 292 GLU A N 1
ATOM 1917 C CA . GLU A 1 241 ? 3.159 45.213 46.804 1.00 46.67 292 GLU A CA 1
ATOM 1918 C C . GLU A 1 241 ? 2.952 43.716 47.027 1.00 42.88 292 GLU A C 1
ATOM 1919 O O . GLU A 1 241 ? 2.238 43.065 46.269 1.00 48.97 292 GLU A O 1
ATOM 1925 N N . LYS A 1 242 ? 3.564 43.190 48.085 1.00 40.65 293 LYS A N 1
ATOM 1926 C CA . LYS A 1 242 ? 3.456 41.783 48.427 1.00 37.25 293 LYS A CA 1
ATOM 1927 C C . LYS A 1 242 ? 2.081 41.425 48.956 1.00 36.99 293 LYS A C 1
ATOM 1928 O O . LYS A 1 242 ? 1.592 40.344 48.678 1.00 43.20 293 LYS A O 1
ATOM 1934 N N . ILE A 1 243 ? 1.472 42.325 49.728 1.00 39.26 294 ILE A N 1
ATOM 1935 C CA . ILE A 1 243 ? 0.142 42.084 50.292 1.00 39.82 294 ILE A CA 1
ATOM 1936 C C . ILE A 1 243 ? -0.954 42.161 49.212 1.00 41.76 294 ILE A C 1
ATOM 1937 O O . ILE A 1 243 ? -1.895 41.368 49.227 1.00 40.46 294 ILE A O 1
ATOM 1942 N N . ILE A 1 244 ? -0.799 43.084 48.262 1.00 39.05 295 ILE A N 1
ATOM 1943 C CA . ILE A 1 244 ? -1.702 43.171 47.117 1.00 43.95 295 ILE A CA 1
ATOM 1944 C C . ILE A 1 244 ? -1.620 41.899 46.277 1.00 44.26 295 ILE A C 1
ATOM 1945 O O . ILE A 1 244 ? -2.629 41.224 46.091 1.00 48.60 295 ILE A O 1
ATOM 1950 N N . HIS A 1 245 ? -0.414 41.564 45.815 1.00 44.74 296 HIS A N 1
ATOM 1951 C CA . HIS A 1 245 ? -0.172 40.374 44.992 1.00 47.07 296 HIS A CA 1
ATOM 1952 C C . HIS A 1 245 ? -0.653 39.096 45.669 1.00 45.07 296 HIS A C 1
ATOM 1953 O O . HIS A 1 245 ? -1.260 38.250 45.024 1.00 50.31 296 HIS A O 1
ATOM 1960 N N . LEU A 1 246 ? -0.410 38.986 46.973 1.00 45.46 297 LEU A N 1
ATOM 1961 C CA . LEU A 1 246 ? -0.793 37.807 47.750 1.00 47.32 297 LEU A CA 1
ATOM 1962 C C . LEU A 1 246 ? -2.309 37.636 47.859 1.00 51.79 297 LEU A C 1
ATOM 1963 O O . LEU A 1 246 ? -2.817 36.515 47.752 1.00 56.25 297 LEU A O 1
ATOM 1968 N N . MET A 1 247 ? -3.028 38.741 48.049 1.00 51.64 298 MET A N 1
ATOM 1969 C CA . MET A 1 247 ? -4.478 38.669 48.208 1.00 55.66 298 MET A CA 1
ATOM 1970 C C . MET A 1 247 ? -5.216 38.580 46.873 1.00 57.08 298 MET A C 1
ATOM 1971 O O . MET A 1 247 ? -6.405 38.261 46.837 1.00 62.94 298 MET A O 1
ATOM 1976 N N . ARG A 1 248 ? -4.492 38.843 45.787 1.00 51.98 299 ARG A N 1
ATOM 1977 C CA A ARG A 1 248 ? -5.004 38.701 44.423 0.50 51.80 299 ARG A CA 1
ATOM 1978 C CA B ARG A 1 248 ? -5.053 38.680 44.452 0.50 49.61 299 ARG A CA 1
ATOM 1979 C C . ARG A 1 248 ? -4.611 37.347 43.832 1.00 53.34 299 ARG A C 1
ATOM 1980 O O . ARG A 1 248 ? -4.709 37.135 42.622 1.00 59.28 299 ARG A O 1
ATOM 1995 N N . GLY A 1 249 ? -4.144 36.441 44.690 1.00 53.58 300 GLY A N 1
ATOM 1996 C CA . GLY A 1 249 ? -3.772 35.083 44.298 1.00 57.01 300 GLY A CA 1
ATOM 1997 C C . GLY A 1 249 ? -2.473 34.937 43.532 1.00 62.14 300 GLY A C 1
ATOM 1998 O O . GLY A 1 249 ? -2.071 33.819 43.201 1.00 66.07 300 GLY A O 1
ATOM 1999 N N . GLU A 1 250 ? -1.806 36.059 43.271 1.00 61.15 301 GLU A N 1
ATOM 2000 C CA . GLU A 1 250 ? -0.642 36.099 42.386 1.00 63.79 301 GLU A CA 1
ATOM 2001 C C . GLU A 1 250 ? 0.645 35.588 43.036 1.00 68.63 301 GLU A C 1
ATOM 2002 O O . GLU A 1 250 ? 0.658 35.200 44.211 1.00 68.03 301 GLU A O 1
ATOM 2008 N N . ALA A 1 251 ? 1.716 35.569 42.244 1.00 74.88 302 ALA A N 1
ATOM 2009 C CA . ALA A 1 251 ? 3.039 35.192 42.719 1.00 75.18 302 ALA A CA 1
ATOM 2010 C C . ALA A 1 251 ? 3.637 36.339 43.526 1.00 72.92 302 ALA A C 1
ATOM 2011 O O . ALA A 1 251 ? 3.908 37.427 42.997 1.00 68.92 302 ALA A O 1
ATOM 2013 N N . ALA A 1 252 ? 3.824 36.078 44.817 1.00 65.73 303 ALA A N 1
ATOM 2014 C CA . ALA A 1 252 ? 4.311 37.068 45.757 1.00 57.46 303 ALA A CA 1
ATOM 2015 C C . ALA A 1 252 ? 5.386 36.432 46.623 1.00 57.44 303 ALA A C 1
ATOM 2016 O O . ALA A 1 252 ? 5.144 36.135 47.785 1.00 60.75 303 ALA A O 1
ATOM 2018 N N . GLU A 1 253 ? 6.570 36.223 46.054 1.00 50.02 304 GLU A N 1
ATOM 2019 C CA . GLU A 1 253 ? 7.652 35.524 46.751 1.00 54.40 304 GLU A CA 1
ATOM 2020 C C . GLU A 1 253 ? 8.216 36.334 47.911 1.00 45.33 304 GLU A C 1
ATOM 2021 O O . GLU A 1 253 ? 8.343 37.552 47.815 1.00 49.95 304 GLU A O 1
ATOM 2027 N N . SER A 1 254 ? 8.544 35.644 49.001 1.00 41.80 305 SER A N 1
ATOM 2028 C CA . SER A 1 254 ? 9.185 36.259 50.161 1.00 37.80 305 SER A CA 1
ATOM 2029 C C . SER A 1 254 ? 10.556 36.829 49.805 1.00 38.59 305 SER A C 1
ATOM 2030 O O . SER A 1 254 ? 11.284 36.249 49.005 1.00 41.83 305 SER A O 1
ATOM 2033 N N . GLU A 1 255 ? 10.882 37.979 50.391 1.00 37.90 306 GLU A N 1
ATOM 2034 C CA . GLU A 1 255 ? 12.071 38.737 50.028 1.00 34.53 306 GLU A CA 1
ATOM 2035 C C . GLU A 1 255 ? 12.829 39.240 51.250 1.00 39.18 306 GLU A C 1
ATOM 2036 O O . GLU A 1 255 ? 12.303 39.235 52.363 1.00 39.80 306 GLU A O 1
ATOM 2042 N N . HIS A 1 256 ? 14.070 39.668 51.026 1.00 34.74 307 HIS A N 1
ATOM 2043 C CA . HIS A 1 256 ? 14.874 40.300 52.061 1.00 32.78 307 HIS A CA 1
ATOM 2044 C C . HIS A 1 256 ? 15.202 41.727 51.678 1.00 34.78 307 HIS A C 1
ATOM 2045 O O . HIS A 1 256 ? 15.233 42.075 50.489 1.00 31.54 307 HIS A O 1
ATOM 2052 N N . ILE A 1 257 ? 15.435 42.542 52.703 1.00 30.34 308 ILE A N 1
ATOM 2053 C CA . ILE A 1 257 ? 15.861 43.923 52.549 1.00 31.86 308 ILE A CA 1
ATOM 2054 C C . ILE A 1 257 ? 17.325 43.996 52.984 1.00 35.82 308 ILE A C 1
ATOM 2055 O O . ILE A 1 257 ? 17.659 43.665 54.124 1.00 36.05 308 ILE A O 1
ATOM 2060 N N . TYR A 1 258 ? 18.196 44.413 52.068 1.00 36.13 309 TYR A N 1
ATOM 2061 C CA . TYR A 1 258 ? 19.637 44.313 52.300 1.00 38.26 309 TYR A CA 1
ATOM 2062 C C . TYR A 1 258 ? 20.226 45.565 52.925 1.00 38.00 309 TYR A C 1
ATOM 2063 O O . TYR A 1 258 ? 19.651 46.651 52.826 1.00 43.40 309 TYR A O 1
ATOM 2072 N N . THR A 1 259 ? 21.360 45.388 53.598 1.00 37.66 310 THR A N 1
ATOM 2073 C CA . THR A 1 259 ? 21.912 46.398 54.496 1.00 34.03 310 THR A CA 1
ATOM 2074 C C . THR A 1 259 ? 23.334 46.841 54.137 1.00 36.32 310 THR A C 1
ATOM 2075 O O . THR A 1 259 ? 24.025 46.192 53.347 1.00 35.85 310 THR A O 1
ATOM 2079 N N . ARG A 1 260 ? 23.757 47.949 54.743 1.00 35.80 311 ARG A N 1
ATOM 2080 C CA . ARG A 1 260 ? 25.120 48.454 54.632 1.00 41.03 311 ARG A CA 1
ATOM 2081 C C . ARG A 1 260 ? 25.537 49.132 55.935 1.00 42.97 311 ARG A C 1
ATOM 2082 O O . ARG A 1 260 ? 24.696 49.677 56.657 1.00 41.61 311 ARG A O 1
ATOM 2090 N N . PHE A 1 261 ? 26.831 49.075 56.245 1.00 40.33 312 PHE A N 1
ATOM 2091 C CA . PHE A 1 261 ? 27.378 49.775 57.402 1.00 34.06 312 PHE A CA 1
ATOM 2092 C C . PHE A 1 261 ? 27.613 51.249 57.065 1.00 39.24 312 PHE A C 1
ATOM 2093 O O . PHE A 1 261 ? 28.109 51.578 55.987 1.00 42.08 312 PHE A O 1
ATOM 2101 N N . ILE A 1 262 ? 27.238 52.130 57.987 1.00 39.77 313 ILE A N 1
ATOM 2102 C CA . ILE A 1 262 ? 27.478 53.559 57.834 1.00 42.47 313 ILE A CA 1
ATOM 2103 C C . ILE A 1 262 ? 28.372 54.008 58.975 1.00 46.62 313 ILE A C 1
ATOM 2104 O O . ILE A 1 262 ? 27.991 53.903 60.148 1.00 47.63 313 ILE A O 1
ATOM 2109 N N . GLU A 1 263 ? 29.558 54.501 58.624 1.00 47.37 314 GLU A N 1
ATOM 2110 C CA . GLU A 1 263 ? 30.565 54.855 59.619 1.00 54.55 314 GLU A CA 1
ATOM 2111 C C . GLU A 1 263 ? 30.204 56.100 60.411 1.00 49.25 314 GLU A C 1
ATOM 2112 O O . GLU A 1 263 ? 29.537 57.008 59.913 1.00 52.68 314 GLU A O 1
ATOM 2118 N N . GLY A 1 264 ? 30.630 56.109 61.665 1.00 46.54 315 GLY A N 1
ATOM 2119 C CA . GLY A 1 264 ? 30.361 57.213 62.562 1.00 47.08 315 GLY A CA 1
ATOM 2120 C C . GLY A 1 264 ? 31.431 57.319 63.621 1.00 49.99 315 GLY A C 1
ATOM 2121 O O . GLY A 1 264 ? 32.027 56.313 64.017 1.00 53.52 315 GLY A O 1
ATOM 2122 N N . GLU A 1 265 ? 31.640 58.541 64.105 1.00 51.65 316 GLU A N 1
ATOM 2123 C CA A GLU A 1 265 ? 32.694 58.815 65.082 0.50 53.12 316 GLU A CA 1
ATOM 2124 C CA B GLU A 1 265 ? 32.684 58.843 65.081 0.50 52.55 316 GLU A CA 1
ATOM 2125 C C . GLU A 1 265 ? 32.416 58.228 66.471 1.00 51.87 316 GLU A C 1
ATOM 2126 O O . GLU A 1 265 ? 33.236 58.363 67.388 1.00 54.22 316 GLU A O 1
ATOM 2137 N N . SER A 1 266 ? 31.274 57.551 66.621 1.00 47.28 317 SER A N 1
ATOM 2138 C CA . SER A 1 266 ? 30.962 56.799 67.848 1.00 41.58 317 SER A CA 1
ATOM 2139 C C . SER A 1 266 ? 31.753 55.492 67.892 1.00 41.51 317 SER A C 1
ATOM 2140 O O . SER A 1 266 ? 31.932 54.898 68.952 1.00 39.06 317 SER A O 1
ATOM 2143 N N . PHE A 1 267 ? 32.193 55.042 66.722 1.00 42.76 318 PHE A N 1
ATOM 2144 C CA . PHE A 1 267 ? 33.082 53.906 66.608 1.00 47.16 318 PHE A CA 1
ATOM 2145 C C . PHE A 1 267 ? 34.185 54.262 65.613 1.00 56.05 318 PHE A C 1
ATOM 2146 O O . PHE A 1 267 ? 34.020 54.059 64.409 1.00 52.38 318 PHE A O 1
ATOM 2154 N N . PRO A 1 268 ? 35.306 54.825 66.111 1.00 67.94 319 PRO A N 1
ATOM 2155 C CA . PRO A 1 268 ? 36.436 55.153 65.240 1.00 73.13 319 PRO A CA 1
ATOM 2156 C C . PRO A 1 268 ? 37.060 53.882 64.669 1.00 74.51 319 PRO A C 1
ATOM 2157 O O . PRO A 1 268 ? 37.601 53.062 65.418 1.00 72.34 319 PRO A O 1
ATOM 2161 N N . SER A 1 269 ? 36.942 53.726 63.352 1.00 77.59 320 SER A N 1
ATOM 2162 C CA . SER A 1 269 ? 37.376 52.519 62.654 1.00 83.72 320 SER A CA 1
ATOM 2163 C C . SER A 1 269 ? 38.117 52.848 61.358 1.00 84.85 320 SER A C 1
ATOM 2164 O O . SER A 1 269 ? 39.025 53.679 61.343 1.00 84.54 320 SER A O 1
#

Solvent-accessible surface area: 12572 Å² total; per-residue (Å²): 232,187,110,148,33,63,51,0,0,0,2,2,25,104,31,0,55,27,10,12,40,47,0,32,104,3,0,124,110,4,0,63,120,69,116,24,123,40,70,64,37,50,35,160,127,7,23,110,144,33,44,50,117,112,5,18,0,0,0,2,6,1,74,40,2,40,63,168,52,3,48,111,2,1,119,144,60,19,3,1,0,1,0,11,26,74,27,179,43,186,29,6,69,24,0,1,6,31,4,105,22,0,0,41,54,0,1,85,30,0,31,116,52,43,7,150,54,0,3,0,0,2,0,7,133,133,6,43,16,2,86,32,6,38,48,0,0,23,110,24,0,98,150,115,65,16,76,88,82,74,11,91,8,60,14,38,57,100,17,0,70,53,2,0,116,109,3,25,80,102,136,46,44,158,42,7,2,0,0,0,0,3,0,19,0,0,8,0,0,19,96,39,6,89,121,44,144,78,97,21,7,133,34,0,33,0,0,0,0,4,32,4,129,97,0,40,164,34,161,30,58,0,0,0,0,1,9,46,24,86,165,2,0,72,26,0,0,70,9,0,3,50,14,54,127,72,73,91,4,137,54,72,82,15,155,22,139,44,36,136,10,121,0,1,58,93

Nearest PDB structures (foldseek):
  3cs3-assembly1_A-2  TM=1.004E+00  e=2.747E-55  Enteroco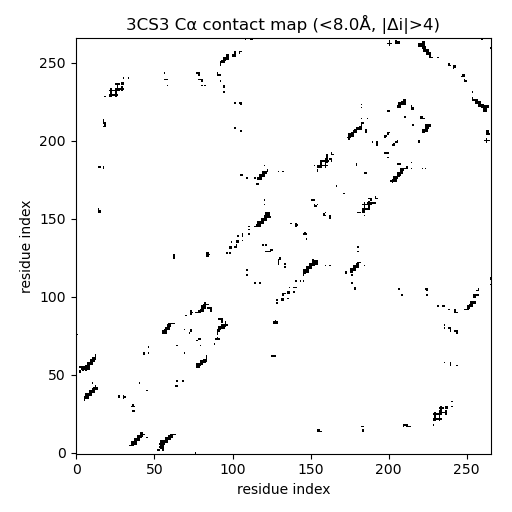ccus faecalis V583
  1jye-assembly1_A-2  TM=8.476E-01  e=3.859E-16  Escherichia coli
  3ctp-assembly1_B  TM=8.646E-01  e=1.174E-15  Alkaliphilus metalliredigens QYMF
  1efa-assembly1_B  TM=8.246E-01  e=1.667E-15  Escherichia coli
  2o20-assembly3_E  TM=8.582E-01  e=8.098E-15  Lactococcus lactis

Organism: Enterococcus faecalis (strain ATCC 700802 / V583) (NCBI:txid226185)

InterPro domains:
  IPR000843 LacI-type HTH domain [PF00356] (4-48)
  IPR000843 LacI-type HTH domain [PS50932] (2-56)
  IPR000843 LacI-type HTH domain [SM00354] (1-71)
  IPR000843 LacI-type HTH domain [cd01392] (5-56)
  IPR010982 Lambda repressor-like, DNA-binding domain superfamily [G3DSA:1.10.260.40] (1-59)
  IPR010982 Lambda repressor-like, DNA-binding domain superfamily [SSF47413] (1-60)
  IPR028082 Periplasmic binding protein-like I [SSF53822] (61-309)
  IPR046335 Transcriptional regulator LacI/GalR-like, sensor domain [PF13377] (162-317)

Radius of gyration: 19.44 Å; Cα contacts (8 Å, |Δi|>4): 575; chains: 1; bounding box: 59×36×45 Å

Foldseek 3Di:
DPDDQLEEEEEEAPQVPLLVVLLVVLLQVLSVVVPHYYDYDYDLCRLVDDPLVRHQEYEYDHLSNDPVSVLVSQVVQHAYEYAWDDDDDASYAYAYAPLLQFLLQVLVLCLVVPPQEEEEEFADCSTPSRVNSVVNNVVVCVVSVHHYDYQYHHSHLCRLLVVLVVVVVDDDDQAHHYEHAAPRSVVSNVVNVVVDPDDQLHRYAYEHEDPRVVLCVDVWRHKYKYWRSSVSSNLSNNLSVCSSVVHDRHHYYTYIDIDDISSHDD

Secondary structure (DSSP, 8-state):
------EEEEEE-SS-TTTHHHHHHHHHHHHHTTT-EEEEEESTTTTT---TTT-SEEEEE-TTS-HHHHHHHHHTT-EEEESSS---STTEEEEEE-HHHHHHHHHHHHHHTT-S-EEEEE--TTSHHHHHHHHHHHHHHHHTT--EEEEE--SSHHHHHHHHHHHTTS---SSEEEEESSHHHHHHHHHHHTTSS--BTTTEEEE-SS--HHHHHSSS--BEEE--HHHHHHHHHHHHHHHHTT-----EEE--EEE--TTS--

Sequence (266 aa):
KRRQTNNIIGVYLADYGGSFYGELLEEGIKKKGLALFDYEMIVCSGKKSHLFIPEKMVDGAIILDWTFPTKEIEKFAERGHSIVVLDRTTEHRNIRQVLLDNRGGATQAIEQFVNVGSSKKVLLLSGPEKGYDSQERLAVSTRELTRFGIPYEIIQGDFTEPSGYAAAKKILSQPQTEPVDVFAFNDEMAIGVYKYVAETNNYQMGKDIRIIGFDNSELGAFVQPRLATIAYSKHHRRWGMVAAEKIIHLMRRGEAAESEHIYTRFIEGEESFPS

CATH classification: 3.40.50.2300 (+1 more: 3.40.50.2300)

B-factor: mean 54.52, std 21.05, range [19.76, 130.78]